Protein AF-R4UMT7-F1 (afdb_monomer_lite)

InterPro domains:
  IPR005203 Hemocyanin, C-terminal [PF03723] (2-200)
  IPR013788 Hemocyanin/hexamerin [PTHR11511] (3-202)
  IPR014756 Immunoglobulin E-set [SSF81296] (2-201)
  IPR037020 Hemocyanin, C-terminal domain superfamily [G3DSA:2.60.40.1520] (1-210)

Foldseek 3Di:
DDDDDDDAADDKDKDKDKDADQAWAKKKKWKWKFFQADPVRHGDFPLVRLVRIDTLAIDIDTDHHGIDIDMGISVLGLQEADDDDDPVRVVVLVVCVVVVNDPDDDLLQRDPDGDHSRPSDPQAEQVWTKMKIKMAMGGFDAPDPCLVPRFSHSNCLGVNGDPPDDGRGPDDNSPPSPDGDDRVPRDDPRMDIDIDIDHHDDPVRVVVPPD

Secondary structure (DSSP, 8-state):
-------------EEEEEEEESS-EEEEEEEEEEESB-TTSPBPPHHHHGGG-EEEEEEEEEEPSEEEEEEEEGGG-TTEEPPPPPHHHHHHHHHHHHTTSS-----TT--S-SEEGGGSS---BTT-EEEEEEEEEEE----STTTTSPPS-TTHHHH-S-TT---S-SSPTTTTSSS---GGG---TTEEEEEEEEB---HHHHHTT--

Radius of gyration: 20.19 Å; chains: 1; bounding box: 54×49×57 Å

Sequence (211 aa):
MHVRMQRLNHKPLTYKIEVSSDKAVDAYVRVFLAPKHNHLGEEMDMNDRRHLFVEMDRFPYHVQVGKTVIERNSHDSSIVAPTPDSYRTFWKKVTDAVEGKTQYYIDRSHNYCGFPKNLLLPKGQKGGMAFTFYVIITPYVKQDEHDFEPYDYKSFSYCGVGHGRKYPDDKPLGFPFDRQIRSKDFNTPNMFFKDVYIFHKKLDEVSTTTH

Structure (mmCIF, N/CA/C/O backbone):
data_AF-R4UMT7-F1
#
_entry.id   AF-R4UMT7-F1
#
loop_
_atom_site.group_PDB
_atom_site.id
_atom_site.type_symbol
_atom_site.label_atom_id
_atom_site.label_alt_id
_atom_site.label_comp_id
_atom_site.label_asym_id
_atom_site.label_entity_id
_atom_site.label_seq_id
_atom_site.pdbx_PDB_ins_code
_atom_site.Cartn_x
_atom_site.Cartn_y
_atom_site.Cartn_z
_atom_site.occupancy
_atom_site.B_iso_or_equiv
_atom_site.auth_seq_id
_atom_site.auth_comp_id
_atom_site.auth_asym_id
_atom_site.auth_atom_id
_atom_site.pdbx_PDB_model_num
ATOM 1 N N . MET A 1 1 ? 13.906 6.263 -32.585 1.00 79.38 1 MET A N 1
ATOM 2 C CA . MET A 1 1 ? 12.830 7.234 -32.283 1.00 79.38 1 MET A CA 1
ATOM 3 C C . MET A 1 1 ? 12.360 7.001 -30.855 1.00 79.38 1 MET A C 1
ATOM 5 O O . MET A 1 1 ? 12.131 5.853 -30.500 1.00 79.38 1 MET A O 1
ATOM 9 N N . HIS A 1 2 ? 12.258 8.046 -30.034 1.00 86.06 2 HIS A N 1
ATOM 10 C CA . HIS A 1 2 ? 11.727 7.963 -28.669 1.00 86.06 2 HIS A CA 1
ATOM 11 C C . HIS A 1 2 ? 10.585 8.968 -28.518 1.00 86.06 2 HIS A C 1
ATOM 13 O O . HIS A 1 2 ? 10.677 10.070 -29.051 1.00 86.06 2 HIS A O 1
ATOM 19 N N . VAL A 1 3 ? 9.533 8.599 -27.786 1.00 91.19 3 VAL A N 1
ATOM 20 C CA . VAL A 1 3 ? 8.410 9.488 -27.454 1.00 91.19 3 VAL A CA 1
ATOM 21 C C . VAL A 1 3 ? 8.464 9.798 -25.963 1.00 91.19 3 VAL A C 1
ATOM 23 O O . VAL A 1 3 ? 8.658 8.900 -25.143 1.00 91.19 3 VAL A O 1
ATOM 26 N N . ARG A 1 4 ? 8.308 11.075 -25.603 1.00 91.25 4 ARG A N 1
ATOM 27 C CA . ARG A 1 4 ? 8.264 11.515 -24.206 1.00 91.25 4 ARG A CA 1
ATOM 28 C C . ARG A 1 4 ? 6.817 11.499 -23.716 1.00 91.25 4 ARG A C 1
ATOM 30 O O . ARG A 1 4 ? 5.964 12.133 -24.323 1.00 91.25 4 ARG A O 1
ATOM 37 N N . MET A 1 5 ? 6.563 10.810 -22.605 1.00 91.50 5 MET A N 1
ATOM 38 C CA . MET A 1 5 ? 5.245 10.733 -21.968 1.00 91.50 5 MET A CA 1
ATOM 39 C C . MET A 1 5 ? 5.331 11.199 -20.518 1.00 91.50 5 MET A C 1
ATOM 41 O O . MET A 1 5 ? 6.255 10.826 -19.794 1.00 91.50 5 MET A O 1
ATOM 45 N N . GLN A 1 6 ? 4.359 12.000 -20.086 1.00 92.00 6 GLN A N 1
ATOM 46 C CA . GLN A 1 6 ? 4.211 12.355 -18.678 1.00 92.00 6 GLN A CA 1
ATOM 47 C C . GLN A 1 6 ? 3.518 11.211 -17.935 1.00 92.00 6 GLN A C 1
ATOM 49 O O . GLN A 1 6 ? 2.520 10.672 -18.408 1.00 92.00 6 GLN A O 1
ATOM 54 N N . ARG A 1 7 ? 4.054 10.830 -16.773 1.00 92.38 7 ARG A N 1
ATOM 55 C CA . ARG A 1 7 ? 3.516 9.750 -15.937 1.00 92.38 7 ARG A CA 1
ATOM 56 C C . ARG A 1 7 ? 3.353 10.252 -14.511 1.00 92.38 7 ARG A C 1
ATOM 58 O O . ARG A 1 7 ? 4.226 10.958 -14.009 1.00 92.38 7 ARG A O 1
ATOM 65 N N . LEU A 1 8 ? 2.252 9.865 -13.868 1.00 95.06 8 LEU A N 1
ATOM 66 C CA . LEU A 1 8 ? 2.080 10.074 -12.432 1.00 95.06 8 LEU A CA 1
ATOM 67 C C . LEU A 1 8 ? 3.190 9.335 -11.678 1.00 95.06 8 LEU A C 1
ATOM 69 O O . LEU A 1 8 ? 3.616 8.263 -12.107 1.00 95.06 8 LEU A O 1
ATOM 73 N N . ASN A 1 9 ? 3.653 9.911 -10.576 1.00 94.50 9 ASN A N 1
ATOM 74 C CA . ASN A 1 9 ? 4.592 9.273 -9.668 1.00 94.50 9 ASN A CA 1
ATOM 75 C C . ASN A 1 9 ? 4.363 9.791 -8.243 1.00 94.50 9 ASN A C 1
ATOM 77 O O . ASN A 1 9 ? 3.668 10.791 -8.049 1.00 94.50 9 ASN A O 1
ATOM 81 N N . HIS A 1 10 ? 4.981 9.146 -7.261 1.00 94.00 10 HIS A N 1
ATOM 82 C CA . HIS A 1 10 ? 4.945 9.566 -5.866 1.00 94.00 10 HIS A CA 1
ATOM 83 C C . HIS A 1 10 ? 6.355 9.583 -5.260 1.00 94.00 10 HIS A C 1
ATOM 85 O O . HIS A 1 10 ? 7.269 8.913 -5.745 1.00 94.00 10 HIS A O 1
ATOM 91 N N . LYS A 1 11 ? 6.542 10.360 -4.185 1.00 93.50 11 LYS A N 1
ATOM 92 C CA . LYS A 1 11 ? 7.770 10.281 -3.379 1.00 93.50 11 LYS A CA 1
ATOM 93 C C . LYS A 1 11 ? 7.828 8.919 -2.672 1.00 93.50 11 LYS A C 1
ATOM 95 O O . LYS A 1 11 ? 6.766 8.418 -2.291 1.00 93.50 11 LYS A O 1
ATOM 100 N N . PRO A 1 12 ? 9.020 8.327 -2.464 1.00 92.12 12 PRO A N 1
ATOM 101 C CA . PRO A 1 12 ? 9.149 7.149 -1.615 1.00 92.12 12 PRO A CA 1
ATOM 102 C C . PRO A 1 12 ? 8.503 7.407 -0.255 1.00 92.12 12 PRO A C 1
ATOM 104 O O . PRO A 1 12 ? 8.660 8.488 0.314 1.00 92.12 12 PRO A O 1
ATOM 107 N N . LEU A 1 13 ? 7.760 6.423 0.237 1.00 93.69 13 LEU A N 1
ATOM 108 C CA . LEU A 1 13 ? 7.132 6.478 1.551 1.00 93.69 13 LEU A CA 1
ATOM 109 C C . LEU A 1 13 ? 7.458 5.213 2.337 1.00 93.69 13 LEU A C 1
ATOM 111 O O . LEU A 1 13 ? 7.592 4.127 1.762 1.00 93.69 13 LEU A O 1
ATOM 115 N N . THR A 1 14 ? 7.527 5.389 3.649 1.00 96.94 14 THR A N 1
ATOM 116 C CA . THR A 1 14 ? 7.659 4.328 4.639 1.00 96.94 14 THR A CA 1
ATOM 117 C C . THR A 1 14 ? 6.582 4.554 5.687 1.00 96.94 14 THR A C 1
ATOM 119 O O . THR A 1 14 ? 6.426 5.677 6.171 1.00 96.94 14 THR A O 1
ATOM 122 N N . TYR A 1 15 ? 5.832 3.513 6.032 1.00 96.19 15 TYR A N 1
ATOM 123 C CA . TYR A 1 15 ? 4.878 3.562 7.138 1.00 96.19 15 TYR A CA 1
ATOM 124 C C . TYR A 1 15 ? 5.385 2.751 8.323 1.00 96.19 15 TYR A C 1
ATOM 126 O O . TYR A 1 15 ? 6.131 1.782 8.171 1.00 96.19 15 TYR A O 1
ATOM 134 N N . LYS A 1 16 ? 4.975 3.200 9.510 1.00 97.88 16 LYS A N 1
ATOM 135 C CA . LYS A 1 16 ? 5.286 2.580 10.793 1.00 97.88 16 LYS A CA 1
ATOM 136 C C . LYS A 1 16 ? 3.987 2.146 11.447 1.00 97.88 16 LYS A C 1
ATOM 138 O O . LYS A 1 16 ? 3.073 2.960 11.583 1.00 97.88 16 LYS A O 1
ATOM 143 N N . ILE A 1 17 ? 3.905 0.873 11.805 1.00 97.81 17 ILE A N 1
ATOM 144 C CA . ILE A 1 17 ? 2.758 0.281 12.490 1.00 97.81 17 ILE A CA 1
ATOM 145 C C . ILE A 1 17 ? 3.234 -0.119 13.879 1.00 97.81 17 ILE A C 1
ATOM 147 O O . ILE A 1 17 ? 4.098 -0.981 14.019 1.00 97.81 17 ILE A O 1
ATOM 151 N N . GLU A 1 18 ? 2.685 0.527 14.900 1.00 97.75 18 GLU A N 1
ATOM 152 C CA . GLU A 1 18 ? 2.928 0.155 16.289 1.00 97.75 18 GLU A CA 1
ATOM 153 C C . GLU A 1 18 ? 1.889 -0.883 16.705 1.00 97.75 18 GLU A C 1
ATOM 155 O O . GLU A 1 18 ? 0.687 -0.623 16.663 1.00 97.75 18 GLU A O 1
ATOM 160 N N . VAL A 1 19 ? 2.350 -2.071 17.088 1.00 97.25 19 VAL A N 1
ATOM 161 C CA . VAL A 1 19 ? 1.500 -3.174 17.540 1.00 97.25 19 VAL A CA 1
ATOM 162 C C . VAL A 1 19 ? 1.955 -3.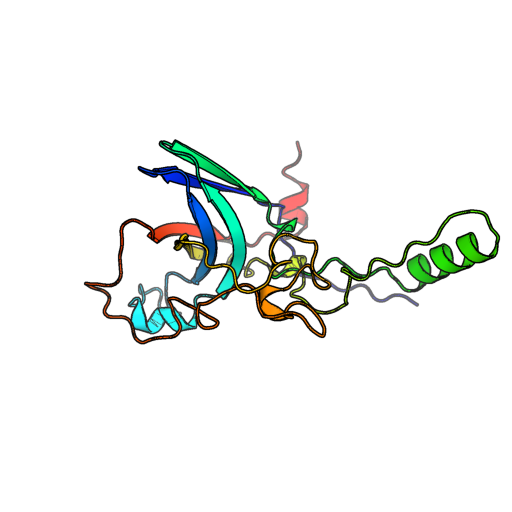633 18.918 1.00 97.25 19 VAL A C 1
ATOM 164 O O . VAL A 1 19 ? 3.147 -3.661 19.215 1.00 97.25 19 VAL A O 1
ATOM 167 N N . SER A 1 20 ? 0.998 -3.971 19.777 1.00 97.38 20 SER A N 1
ATOM 168 C CA . SER A 1 20 ? 1.261 -4.612 21.065 1.00 97.38 20 SER A CA 1
ATOM 169 C C . SER A 1 20 ? 0.651 -6.007 21.064 1.00 97.38 20 SER A C 1
ATOM 171 O O . SER A 1 20 ? -0.489 -6.163 20.629 1.00 97.38 20 SER A O 1
ATOM 173 N N . SER A 1 21 ? 1.399 -7.006 21.528 1.00 97.12 21 SER A N 1
ATOM 174 C CA . SER A 1 21 ? 0.931 -8.392 21.606 1.00 97.12 21 SER A CA 1
ATOM 175 C C . SER A 1 21 ? 1.291 -9.030 22.943 1.00 97.12 21 SER A C 1
ATOM 177 O O . SER A 1 21 ? 2.409 -8.877 23.427 1.00 97.12 21 SER A O 1
ATOM 179 N N . ASP A 1 22 ? 0.374 -9.814 23.506 1.00 97.00 22 ASP A N 1
ATOM 180 C CA . ASP A 1 22 ? 0.612 -10.576 24.741 1.00 97.00 22 ASP A CA 1
ATOM 181 C C . ASP A 1 22 ? 1.432 -11.856 24.497 1.00 97.00 22 ASP A C 1
ATOM 183 O O . ASP A 1 22 ? 1.874 -12.517 25.435 1.00 97.00 22 ASP A O 1
ATOM 187 N N . LYS A 1 23 ? 1.640 -12.226 23.228 1.00 95.69 23 LYS A N 1
ATOM 188 C CA . LYS A 1 23 ? 2.392 -13.416 22.814 1.00 95.69 23 LYS A CA 1
ATOM 189 C C . LYS A 1 23 ? 3.230 -13.153 21.566 1.00 95.69 23 LYS A C 1
ATOM 191 O O . LYS A 1 23 ? 2.832 -12.363 20.709 1.00 95.69 23 LYS A O 1
ATOM 196 N N . ALA A 1 24 ? 4.348 -13.863 21.439 1.00 96.81 24 ALA A N 1
ATOM 197 C CA . ALA A 1 24 ? 5.078 -13.918 20.181 1.00 96.81 24 ALA A CA 1
ATOM 198 C C . ALA A 1 24 ? 4.246 -14.718 19.171 1.00 96.81 24 ALA A C 1
ATOM 200 O O . ALA A 1 24 ? 3.771 -15.813 19.487 1.00 96.81 24 ALA A O 1
ATOM 201 N N . VAL A 1 25 ? 3.997 -14.151 17.993 1.00 95.75 25 VAL A N 1
ATOM 202 C CA . VAL A 1 25 ? 3.098 -14.749 17.004 1.00 95.75 25 VAL A CA 1
ATOM 203 C C . VAL A 1 25 ? 3.453 -14.300 15.594 1.00 95.75 25 VAL A C 1
ATOM 205 O O . VAL A 1 25 ? 3.700 -13.120 15.346 1.00 95.75 25 VAL A O 1
ATOM 208 N N . ASP A 1 26 ? 3.425 -15.243 14.656 1.00 94.88 26 ASP A N 1
ATOM 209 C CA . ASP A 1 26 ? 3.453 -14.913 13.238 1.00 94.88 26 ASP A CA 1
ATOM 210 C C . ASP A 1 26 ? 2.113 -14.306 12.838 1.00 94.88 26 ASP A C 1
ATOM 212 O O . ASP A 1 26 ? 1.036 -14.860 13.086 1.00 94.88 26 ASP A O 1
ATOM 216 N N . ALA A 1 27 ? 2.178 -13.136 12.223 1.00 95.44 27 ALA A N 1
ATOM 217 C CA . ALA A 1 27 ? 1.023 -12.361 11.838 1.00 95.44 27 ALA A CA 1
ATOM 218 C C . ALA A 1 27 ? 1.061 -12.024 10.352 1.00 95.44 27 ALA A C 1
ATOM 220 O O . ALA A 1 27 ? 2.102 -12.034 9.702 1.00 95.44 27 ALA A O 1
ATOM 221 N N . TYR A 1 28 ? -0.108 -11.701 9.823 1.00 96.00 28 TYR A N 1
ATOM 222 C CA . TYR A 1 28 ? -0.296 -11.238 8.467 1.00 96.00 28 TYR A CA 1
ATOM 223 C C . TYR A 1 28 ? -0.815 -9.806 8.512 1.00 96.00 28 TYR A C 1
ATOM 225 O O . TYR A 1 28 ? -1.916 -9.549 9.010 1.00 96.00 28 TYR A O 1
ATOM 233 N N . VAL A 1 29 ? -0.011 -8.875 8.006 1.00 97.19 29 VAL A N 1
ATOM 234 C CA . VAL A 1 29 ? -0.335 -7.450 7.947 1.00 97.19 29 VAL A CA 1
ATOM 235 C C . VAL A 1 29 ? -0.971 -7.158 6.594 1.00 97.19 29 VAL A C 1
ATOM 237 O O . VAL A 1 29 ? -0.399 -7.507 5.562 1.00 97.19 29 VAL A O 1
ATOM 240 N N . ARG A 1 30 ? -2.144 -6.520 6.586 1.00 97.94 30 ARG A N 1
ATOM 241 C CA . ARG A 1 30 ? -2.820 -6.052 5.366 1.00 97.94 30 ARG A CA 1
ATOM 242 C C . ARG A 1 30 ? -3.055 -4.557 5.459 1.00 97.94 30 ARG A C 1
ATOM 244 O O . ARG A 1 30 ? -3.541 -4.070 6.481 1.00 97.94 30 ARG A O 1
ATOM 251 N N . VAL A 1 31 ? -2.700 -3.848 4.396 1.00 98.19 31 VAL A N 1
ATOM 252 C CA . VAL A 1 31 ? -2.725 -2.389 4.326 1.00 98.19 31 VAL A CA 1
ATOM 253 C C . VAL A 1 31 ? -3.601 -1.968 3.159 1.00 98.19 31 VAL A C 1
ATOM 255 O O . VAL A 1 31 ? -3.377 -2.388 2.025 1.00 98.19 31 VAL A O 1
ATOM 258 N N . PHE A 1 32 ? -4.572 -1.104 3.430 1.00 98.25 32 PHE A N 1
ATOM 259 C CA . PHE A 1 32 ? -5.508 -0.593 2.438 1.00 98.25 32 PHE A CA 1
ATOM 260 C C . PHE A 1 32 ? -5.603 0.929 2.486 1.00 98.25 32 PHE A C 1
ATOM 262 O O . PHE A 1 32 ? -5.255 1.572 3.481 1.00 98.25 32 PHE A O 1
ATOM 269 N N . LEU A 1 33 ? -6.124 1.503 1.408 1.00 97.81 33 LEU A N 1
ATOM 270 C CA . LEU A 1 33 ? -6.385 2.930 1.285 1.00 97.81 33 LEU A CA 1
ATOM 271 C C . LEU A 1 33 ? -7.737 3.157 0.604 1.00 97.81 33 LEU A C 1
ATOM 273 O O . LEU A 1 33 ? -8.017 2.540 -0.418 1.00 97.81 33 LEU A O 1
ATOM 277 N N . ALA A 1 34 ? -8.554 4.066 1.133 1.00 97.31 34 ALA A N 1
ATOM 278 C CA . ALA A 1 34 ? -9.806 4.496 0.500 1.00 97.31 34 ALA A CA 1
ATOM 279 C C . ALA A 1 34 ? -9.980 6.016 0.598 1.00 97.31 34 ALA A C 1
ATOM 281 O O . ALA A 1 34 ? -9.509 6.612 1.567 1.00 97.31 34 ALA A O 1
ATOM 282 N N . PRO A 1 35 ? -10.648 6.678 -0.363 1.00 96.69 35 PRO A N 1
ATOM 283 C CA . PRO A 1 35 ? -11.030 8.082 -0.219 1.00 96.69 35 PRO A CA 1
ATOM 284 C C . PRO A 1 35 ? -11.985 8.245 0.966 1.00 96.69 35 PRO A C 1
ATOM 286 O O . PRO A 1 35 ? -12.924 7.467 1.102 1.00 96.69 35 PRO A O 1
ATOM 289 N N . LYS A 1 36 ? -11.775 9.256 1.816 1.00 95.12 36 LYS A N 1
ATOM 290 C CA . LYS A 1 36 ? -12.615 9.450 3.011 1.00 95.12 36 LYS A CA 1
ATOM 291 C C . LYS A 1 36 ? -14.035 9.912 2.661 1.00 95.12 36 LYS A C 1
ATOM 293 O O . LYS A 1 36 ? -14.999 9.414 3.243 1.00 95.12 36 LYS A O 1
ATOM 298 N N . HIS A 1 37 ? -14.135 10.836 1.707 1.00 95.38 37 HIS A N 1
ATOM 299 C CA . HIS A 1 37 ? -15.373 11.517 1.330 1.00 95.38 37 HIS A CA 1
ATOM 300 C C . HIS A 1 37 ? -15.839 11.130 -0.079 1.00 95.38 37 HIS A C 1
ATOM 302 O O . HIS A 1 37 ? -15.020 10.776 -0.934 1.00 95.38 37 HIS A O 1
ATOM 308 N N . ASN A 1 38 ? -17.147 11.217 -0.323 1.00 92.81 38 ASN A N 1
ATOM 309 C CA . ASN A 1 38 ? -17.739 11.069 -1.652 1.00 92.81 38 ASN A CA 1
ATOM 310 C C . ASN A 1 38 ? -17.507 12.330 -2.520 1.00 92.81 38 ASN A C 1
ATOM 312 O O . ASN A 1 38 ? -16.832 13.280 -2.121 1.00 92.81 38 ASN A O 1
ATOM 316 N N . HIS A 1 39 ? -18.075 12.353 -3.729 1.00 89.38 39 HIS A N 1
ATOM 317 C CA . HIS A 1 39 ? -17.940 13.483 -4.659 1.00 89.38 39 HIS A CA 1
ATOM 318 C C . HIS A 1 39 ? -18.669 14.764 -4.209 1.00 89.38 39 HIS A C 1
ATOM 320 O O . HIS A 1 39 ? -18.372 15.833 -4.736 1.00 89.38 39 HIS A O 1
ATOM 326 N N . LEU A 1 40 ? -19.591 14.664 -3.245 1.00 93.19 40 LEU A N 1
ATOM 327 C CA . LEU A 1 40 ? -20.291 15.789 -2.615 1.00 93.19 40 LEU A CA 1
ATOM 328 C C . LEU A 1 40 ? -19.557 16.310 -1.366 1.00 93.19 40 LEU A C 1
ATOM 330 O O . LEU A 1 40 ? -19.958 17.322 -0.801 1.00 93.19 40 LEU A O 1
ATOM 334 N N . GLY A 1 41 ? -18.467 15.654 -0.950 1.00 91.62 41 GLY A N 1
ATOM 335 C CA . GLY A 1 41 ? -17.692 16.020 0.238 1.00 91.62 41 GLY A CA 1
ATOM 336 C C . GLY A 1 41 ? -18.203 15.405 1.543 1.00 91.62 41 GLY A C 1
ATOM 337 O O . GLY A 1 41 ? -17.711 15.760 2.610 1.00 91.62 41 GLY A O 1
ATOM 338 N N . GLU A 1 42 ? -19.147 14.470 1.480 1.00 93.88 42 GLU A N 1
ATOM 339 C CA . GLU A 1 42 ? -19.733 13.819 2.653 1.00 93.88 42 GLU A CA 1
ATOM 340 C C . GLU A 1 42 ? -18.923 12.581 3.049 1.00 93.88 42 GLU A C 1
ATOM 342 O O . GLU A 1 42 ? -18.393 11.866 2.191 1.00 93.88 42 GLU A O 1
ATOM 347 N N . GLU A 1 43 ? -18.828 12.304 4.350 1.00 91.94 43 GLU A N 1
ATOM 348 C CA . GLU A 1 43 ? -18.200 11.077 4.837 1.00 91.94 43 GLU A CA 1
ATOM 349 C C . GLU A 1 43 ? -19.089 9.864 4.531 1.00 91.94 43 GLU A C 1
ATOM 351 O O . GLU A 1 43 ? -20.282 9.857 4.826 1.00 91.94 43 GLU A O 1
ATOM 356 N N . MET A 1 44 ? -18.497 8.843 3.909 1.00 91.44 44 MET A N 1
ATOM 357 C CA . MET A 1 44 ? -19.211 7.629 3.512 1.00 91.44 44 MET A CA 1
ATOM 358 C C . MET A 1 44 ? -19.273 6.625 4.662 1.00 91.44 44 MET A C 1
ATOM 360 O O . MET A 1 44 ? -18.281 6.436 5.372 1.00 91.44 44 MET A O 1
ATOM 364 N N . ASP A 1 45 ? -20.400 5.920 4.782 1.00 92.06 45 ASP A N 1
ATOM 365 C CA . ASP A 1 45 ? -20.502 4.760 5.667 1.00 92.06 45 ASP A CA 1
ATOM 366 C C . ASP A 1 45 ? -19.483 3.674 5.273 1.00 92.06 45 ASP A C 1
ATOM 368 O O . ASP A 1 45 ? -19.118 3.512 4.103 1.00 92.06 45 ASP A O 1
ATOM 372 N N . MET A 1 46 ? -19.011 2.907 6.260 1.00 93.00 46 MET A N 1
ATOM 373 C CA . MET A 1 46 ? -17.994 1.876 6.045 1.00 93.00 46 MET A CA 1
ATOM 374 C C . MET A 1 46 ? -18.439 0.786 5.071 1.00 93.00 46 MET A C 1
ATOM 376 O O . MET A 1 46 ? -17.606 0.286 4.313 1.00 93.00 46 MET A O 1
ATOM 380 N N . ASN A 1 47 ? -19.722 0.422 5.060 1.00 94.88 47 ASN A N 1
ATOM 381 C CA . ASN A 1 47 ? -20.235 -0.577 4.135 1.00 94.88 47 ASN A CA 1
ATOM 382 C C . ASN A 1 47 ? -20.223 -0.087 2.686 1.00 94.88 47 ASN A C 1
ATOM 384 O O . ASN A 1 47 ? -19.893 -0.857 1.789 1.00 94.88 47 ASN A O 1
ATOM 388 N N . ASP A 1 48 ? -20.529 1.186 2.455 1.00 92.88 48 ASP A N 1
ATOM 389 C CA . ASP A 1 48 ? -20.496 1.769 1.112 1.00 92.88 48 ASP A CA 1
AT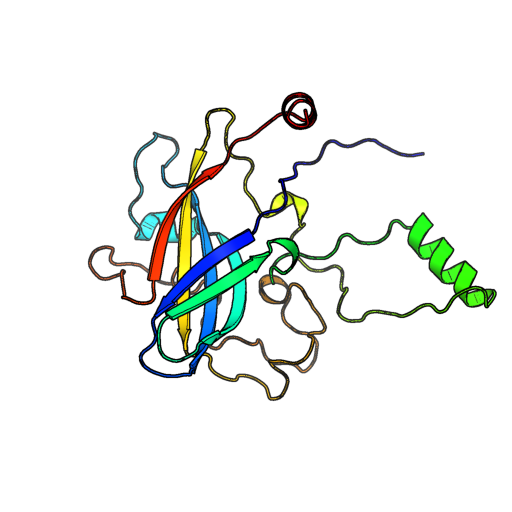OM 390 C C . ASP A 1 48 ? -19.048 1.935 0.641 1.00 92.88 48 ASP A C 1
ATOM 392 O O . ASP A 1 48 ? -18.682 1.599 -0.489 1.00 92.88 48 ASP A O 1
ATOM 396 N N . ARG A 1 49 ? -18.182 2.377 1.558 1.00 93.25 49 ARG A N 1
ATOM 397 C CA . ARG A 1 49 ? -16.763 2.617 1.297 1.00 93.25 49 ARG A CA 1
ATOM 398 C C . ARG A 1 49 ? -15.947 1.334 1.139 1.00 93.25 49 ARG A C 1
ATOM 400 O O . ARG A 1 49 ? -14.848 1.403 0.594 1.00 93.25 49 ARG A O 1
ATOM 407 N N . ARG A 1 50 ? -16.464 0.164 1.544 1.00 94.88 50 ARG A N 1
ATOM 408 C CA . ARG A 1 50 ? -15.766 -1.137 1.450 1.00 94.88 50 ARG A CA 1
ATOM 409 C C . ARG A 1 50 ? -15.251 -1.434 0.038 1.00 94.88 50 ARG A C 1
ATOM 411 O O . ARG A 1 50 ? -14.162 -1.964 -0.122 1.00 94.88 50 ARG A O 1
ATOM 418 N N . HIS A 1 51 ? -16.001 -1.021 -0.984 1.00 94.50 51 HIS A N 1
ATOM 419 C CA . HIS A 1 51 ? -15.650 -1.214 -2.394 1.00 94.50 51 HIS A CA 1
ATOM 420 C C . HIS A 1 51 ? -14.574 -0.248 -2.906 1.00 94.50 51 HIS A C 1
ATOM 422 O O . HIS A 1 51 ? -14.051 -0.436 -4.001 1.00 94.50 51 HIS A O 1
ATOM 428 N N . LEU A 1 52 ? -14.259 0.794 -2.136 1.00 96.25 52 LEU A N 1
ATOM 429 C CA . LEU A 1 52 ? -13.276 1.818 -2.481 1.00 96.25 52 LEU A CA 1
ATOM 430 C C . LEU A 1 52 ? -11.925 1.592 -1.793 1.00 96.25 52 LEU A C 1
ATOM 432 O O . LEU A 1 52 ? -10.968 2.301 -2.103 1.00 96.25 52 LEU A O 1
ATOM 436 N N . PHE A 1 53 ? -11.839 0.630 -0.867 1.00 97.00 53 PHE A N 1
ATOM 437 C CA . PHE A 1 53 ? -10.572 0.221 -0.272 1.00 97.00 53 PHE A CA 1
ATOM 438 C C . PHE A 1 53 ? -9.758 -0.579 -1.282 1.00 97.00 53 PHE A C 1
ATOM 440 O O . PHE A 1 53 ? -10.113 -1.694 -1.655 1.00 97.00 53 PHE A O 1
ATOM 447 N N . VAL A 1 54 ? -8.636 0.000 -1.699 1.00 95.81 54 VAL A N 1
ATOM 448 C CA . VAL A 1 54 ? -7.640 -0.667 -2.536 1.00 95.81 54 VAL A CA 1
ATOM 449 C C . VAL A 1 54 ? -6.508 -1.192 -1.664 1.00 95.81 54 VAL A C 1
ATOM 451 O O . VAL A 1 54 ? -6.062 -0.511 -0.737 1.00 95.81 54 VAL A O 1
ATOM 454 N N . GLU A 1 55 ? -6.054 -2.411 -1.942 1.00 96.94 55 GLU A N 1
ATOM 455 C CA . GLU A 1 55 ? -4.905 -3.008 -1.261 1.00 96.94 55 GLU A CA 1
ATOM 456 C C . GLU A 1 55 ? -3.631 -2.257 -1.671 1.00 96.94 55 GLU A C 1
ATOM 458 O O . GLU A 1 55 ? -3.381 -2.032 -2.857 1.00 96.94 55 GLU A O 1
ATOM 463 N N . MET A 1 56 ? -2.835 -1.840 -0.686 1.00 96.12 56 MET A N 1
ATOM 464 C CA . MET A 1 56 ? -1.538 -1.194 -0.907 1.00 96.12 56 MET A CA 1
ATOM 465 C C . MET A 1 56 ? -0.361 -2.108 -0.593 1.00 96.12 56 MET A C 1
ATOM 467 O O . MET A 1 56 ? 0.718 -1.927 -1.157 1.00 96.12 56 MET A O 1
ATOM 471 N N . ASP A 1 57 ? -0.527 -3.029 0.351 1.00 96.25 57 ASP A N 1
ATOM 472 C CA . ASP A 1 57 ? 0.484 -4.016 0.705 1.00 96.25 57 ASP A CA 1
ATOM 473 C C . ASP A 1 57 ? -0.139 -5.126 1.549 1.00 96.25 57 ASP A C 1
ATOM 475 O O . ASP A 1 57 ? -1.124 -4.925 2.267 1.00 96.25 57 ASP A O 1
ATOM 479 N N . ARG A 1 58 ? 0.506 -6.283 1.511 1.00 94.50 58 ARG A N 1
ATOM 480 C CA . ARG A 1 58 ? 0.197 -7.433 2.342 1.00 94.50 58 ARG A CA 1
ATOM 481 C C . ARG A 1 58 ? 1.456 -8.267 2.540 1.00 94.50 58 ARG A C 1
ATOM 483 O O . ARG A 1 58 ? 2.106 -8.634 1.565 1.00 94.50 58 ARG A O 1
ATOM 490 N N . PHE A 1 59 ? 1.812 -8.560 3.786 1.00 93.44 59 PHE A N 1
ATOM 491 C CA . PHE A 1 59 ? 3.042 -9.291 4.100 1.00 93.44 59 PHE A CA 1
ATOM 492 C C . PHE A 1 59 ? 2.961 -10.016 5.452 1.00 93.44 59 PHE A C 1
ATOM 494 O O . PHE A 1 59 ? 2.278 -9.536 6.366 1.00 93.44 59 PHE A O 1
ATOM 501 N N . PRO A 1 60 ? 3.657 -11.157 5.603 1.00 93.19 60 PRO A N 1
ATOM 502 C CA . PRO A 1 60 ? 3.821 -11.800 6.896 1.00 93.19 60 PRO A CA 1
ATOM 503 C C . PRO A 1 60 ? 4.844 -11.043 7.756 1.00 93.19 60 PRO A C 1
ATOM 505 O O . PRO A 1 60 ? 5.783 -10.432 7.244 1.00 93.19 60 PRO A O 1
ATOM 508 N N . TYR A 1 61 ? 4.672 -11.086 9.074 1.00 93.75 61 TYR A N 1
ATOM 509 C CA . TYR A 1 61 ? 5.581 -10.469 10.034 1.00 93.75 61 TYR A CA 1
ATOM 510 C C . TYR A 1 61 ? 5.557 -11.220 11.367 1.00 93.75 61 TYR A C 1
ATOM 512 O O . TYR A 1 61 ? 4.485 -11.541 11.877 1.00 93.75 61 TYR A O 1
ATOM 520 N N . HIS A 1 62 ? 6.727 -11.451 11.961 1.00 95.00 62 HIS A N 1
ATOM 521 C CA . HIS A 1 62 ? 6.833 -12.058 13.286 1.00 95.00 62 HIS A CA 1
ATOM 522 C C . HIS A 1 62 ? 6.728 -10.984 14.379 1.00 95.00 62 HIS A C 1
ATOM 524 O O . HIS A 1 62 ? 7.631 -10.161 14.549 1.00 95.00 62 HIS A O 1
ATOM 530 N N . VAL A 1 63 ? 5.611 -10.962 15.108 1.00 96.31 63 VAL A N 1
ATOM 531 C CA . VAL A 1 63 ? 5.349 -9.990 16.179 1.00 96.31 63 VAL A CA 1
ATOM 532 C C . VAL A 1 63 ? 5.868 -10.542 17.503 1.00 96.31 63 VAL A C 1
ATOM 534 O O . VAL A 1 63 ? 5.540 -11.666 17.874 1.00 96.31 63 VAL A O 1
ATOM 537 N N . GLN A 1 64 ? 6.654 -9.744 18.227 1.00 96.12 64 GLN A N 1
ATOM 538 C CA . GLN A 1 64 ? 7.201 -10.112 19.536 1.00 96.12 64 GLN A CA 1
ATOM 539 C C . GLN A 1 64 ? 6.206 -9.824 20.668 1.00 96.12 64 GLN A C 1
ATOM 541 O O . GLN A 1 64 ? 5.284 -9.021 20.511 1.00 96.12 64 GLN A O 1
ATOM 546 N N . VAL A 1 65 ? 6.421 -10.449 21.831 1.00 97.56 65 VAL A N 1
ATOM 547 C CA . VAL A 1 65 ? 5.708 -10.083 23.068 1.00 97.56 65 VAL A CA 1
ATOM 548 C C . VAL A 1 65 ? 6.001 -8.619 23.414 1.00 97.56 65 VAL A C 1
ATOM 550 O O . VAL A 1 65 ? 7.146 -8.173 23.358 1.00 97.56 65 VAL A O 1
ATOM 553 N N . GLY A 1 66 ? 4.974 -7.874 23.814 1.00 97.31 66 GLY A N 1
ATOM 554 C CA . GLY A 1 66 ? 5.060 -6.452 24.117 1.00 97.31 66 GLY A CA 1
ATOM 555 C C . GLY A 1 66 ? 4.911 -5.581 22.871 1.00 97.31 66 GLY A C 1
ATOM 556 O O . GLY A 1 66 ? 4.165 -5.911 21.950 1.00 97.31 66 GLY A O 1
ATOM 557 N N . LYS A 1 67 ? 5.579 -4.424 22.871 1.00 97.38 67 LYS A N 1
ATOM 558 C CA . LYS A 1 67 ? 5.484 -3.430 21.794 1.00 97.38 67 LYS A CA 1
ATOM 559 C C . LYS A 1 67 ? 6.457 -3.756 20.664 1.00 97.38 67 LYS A C 1
ATOM 561 O O . LYS A 1 67 ? 7.657 -3.859 20.891 1.00 97.38 67 LYS A O 1
ATOM 566 N N . THR A 1 68 ? 5.943 -3.828 19.443 1.00 97.19 68 THR A N 1
ATOM 567 C CA . THR A 1 68 ? 6.715 -3.978 18.206 1.00 97.19 68 THR A CA 1
ATOM 568 C C . THR A 1 68 ? 6.397 -2.816 17.267 1.00 97.19 68 THR A C 1
ATOM 570 O O . THR A 1 68 ? 5.232 -2.469 17.076 1.00 97.19 68 THR A O 1
ATOM 573 N N . VAL A 1 69 ? 7.425 -2.222 16.658 1.00 97.75 69 VAL A N 1
ATOM 574 C CA . VAL A 1 69 ? 7.265 -1.211 15.602 1.00 97.75 69 VAL A CA 1
ATOM 575 C C . VAL A 1 69 ? 7.640 -1.847 14.272 1.00 97.75 69 VAL A C 1
ATOM 577 O O . VAL A 1 69 ? 8.801 -2.172 14.040 1.00 97.75 69 VAL A O 1
ATOM 580 N N . ILE A 1 70 ? 6.650 -2.036 13.405 1.00 97.44 70 ILE A N 1
ATOM 581 C CA . ILE A 1 70 ? 6.832 -2.580 12.060 1.00 97.44 70 ILE A CA 1
ATOM 582 C C . ILE A 1 70 ? 7.101 -1.411 11.119 1.00 97.44 70 ILE A C 1
ATOM 584 O O . ILE A 1 70 ? 6.234 -0.557 10.936 1.00 97.44 70 ILE A O 1
ATOM 588 N N . GLU A 1 71 ? 8.284 -1.372 10.512 1.00 97.62 71 GLU A N 1
ATOM 589 C CA . GLU A 1 71 ? 8.654 -0.375 9.507 1.00 97.62 71 GLU A CA 1
ATOM 590 C C . GLU A 1 71 ? 8.637 -1.004 8.110 1.00 97.62 71 GLU A C 1
ATOM 592 O O . GLU A 1 71 ? 9.245 -2.050 7.885 1.00 97.62 71 GLU A O 1
ATOM 597 N N . ARG A 1 72 ? 7.920 -0.384 7.165 1.00 96.00 72 ARG A N 1
ATOM 598 C CA . ARG A 1 72 ? 7.699 -0.963 5.835 1.00 96.00 72 ARG A CA 1
ATOM 599 C C . ARG A 1 72 ? 7.784 0.086 4.734 1.00 96.00 72 ARG A C 1
ATOM 601 O O . ARG A 1 72 ? 7.059 1.084 4.751 1.00 96.00 72 ARG A O 1
ATOM 608 N N . ASN A 1 73 ? 8.678 -0.145 3.771 1.00 95.06 73 ASN A N 1
ATOM 609 C CA . ASN A 1 73 ? 8.875 0.727 2.619 1.00 95.06 73 ASN A CA 1
ATOM 610 C C . ASN A 1 73 ? 7.894 0.377 1.490 1.00 95.06 73 ASN A C 1
ATOM 612 O O . ASN A 1 73 ? 7.708 -0.786 1.142 1.00 95.06 73 ASN A O 1
ATOM 616 N N . SER A 1 74 ? 7.326 1.396 0.847 1.00 92.12 74 SER A N 1
ATOM 617 C CA . SER A 1 74 ? 6.448 1.238 -0.324 1.00 92.12 74 SER A CA 1
ATOM 618 C C . SER A 1 74 ? 7.036 0.440 -1.495 1.00 92.12 74 SER A C 1
ATOM 620 O O . SER A 1 74 ? 6.287 -0.107 -2.297 1.00 92.12 74 SER A O 1
ATOM 622 N N . HIS A 1 75 ? 8.361 0.373 -1.642 1.00 89.19 75 HIS A N 1
ATOM 623 C CA . HIS A 1 75 ? 9.029 -0.398 -2.698 1.00 89.19 75 HIS A CA 1
ATOM 624 C C . HIS A 1 75 ? 9.051 -1.905 -2.447 1.00 89.19 75 HIS A C 1
ATOM 626 O O . HIS A 1 75 ? 9.290 -2.673 -3.387 1.00 89.19 75 HIS A O 1
ATOM 632 N N . ASP A 1 76 ? 8.787 -2.315 -1.211 1.00 90.25 76 ASP A N 1
ATOM 633 C CA . ASP A 1 76 ? 8.716 -3.720 -0.828 1.00 90.25 76 ASP A CA 1
ATOM 634 C C . ASP A 1 76 ? 7.297 -4.269 -0.920 1.00 90.25 76 ASP A C 1
ATOM 636 O O . ASP A 1 76 ? 7.106 -5.462 -0.695 1.00 90.25 76 ASP A O 1
ATOM 640 N N . SER A 1 77 ? 6.330 -3.416 -1.275 1.00 92.69 77 SER A N 1
ATOM 641 C CA . SER A 1 77 ? 4.926 -3.786 -1.381 1.00 92.69 77 SER A CA 1
ATOM 642 C C . SER A 1 77 ? 4.720 -5.025 -2.254 1.00 92.69 77 SER A C 1
ATOM 644 O O . SER A 1 77 ? 5.263 -5.131 -3.356 1.00 92.69 77 SER A O 1
ATOM 646 N N . SER A 1 78 ? 3.887 -5.942 -1.769 1.00 92.06 78 SER A N 1
ATOM 647 C CA . SER A 1 78 ? 3.528 -7.182 -2.456 1.00 92.06 78 SER A CA 1
ATOM 648 C C . SER A 1 78 ? 2.531 -7.003 -3.597 1.00 92.06 78 SER A C 1
ATOM 650 O O . SER A 1 78 ? 2.119 -7.992 -4.200 1.00 92.06 78 SER A O 1
ATOM 652 N N . ILE A 1 79 ? 2.122 -5.771 -3.917 1.00 92.19 79 ILE A N 1
ATOM 653 C CA . ILE A 1 79 ? 1.308 -5.493 -5.109 1.00 92.19 79 ILE A CA 1
ATOM 654 C C . ILE A 1 79 ? 2.130 -4.900 -6.253 1.00 92.19 79 ILE A C 1
ATOM 656 O O . ILE A 1 79 ? 1.703 -4.986 -7.406 1.00 92.19 79 ILE A O 1
ATOM 660 N N . VAL A 1 80 ? 3.291 -4.289 -5.976 1.00 89.75 80 VAL A N 1
ATOM 661 C CA . VAL A 1 80 ? 4.043 -3.550 -6.998 1.00 89.75 80 VAL A CA 1
ATOM 662 C C . VAL A 1 80 ? 5.040 -4.440 -7.728 1.00 89.75 80 VAL A C 1
ATOM 664 O O . VAL A 1 80 ? 5.821 -5.172 -7.123 1.00 89.75 80 VAL A O 1
ATOM 667 N N . ALA A 1 81 ? 5.048 -4.335 -9.054 1.00 85.31 81 ALA A N 1
ATOM 668 C CA . ALA A 1 81 ? 6.084 -4.939 -9.880 1.00 85.31 81 ALA A CA 1
ATOM 669 C C . ALA A 1 81 ? 7.332 -4.038 -9.949 1.00 85.31 81 ALA A C 1
ATOM 671 O O . ALA A 1 81 ? 7.219 -2.802 -9.895 1.00 85.31 81 ALA A O 1
ATOM 672 N N . PRO A 1 82 ? 8.531 -4.625 -10.123 1.00 78.19 82 PRO A N 1
ATOM 673 C CA . PRO A 1 82 ? 9.711 -3.870 -10.543 1.00 78.19 82 PRO A CA 1
ATOM 674 C C . PRO A 1 82 ? 9.460 -3.157 -11.882 1.00 78.19 82 PRO A C 1
ATOM 676 O O . PRO A 1 82 ? 8.657 -3.587 -12.712 1.00 78.19 82 PRO A O 1
ATOM 679 N N . THR A 1 83 ? 10.203 -2.083 -12.141 1.00 81.38 83 THR A N 1
ATOM 680 C CA . THR A 1 83 ? 10.230 -1.503 -13.488 1.00 81.38 83 THR A CA 1
ATOM 681 C C . THR A 1 83 ? 11.006 -2.443 -14.413 1.00 81.38 83 THR A C 1
ATOM 683 O O . THR A 1 83 ? 12.160 -2.741 -14.103 1.00 81.38 83 THR A O 1
ATOM 686 N N . PRO A 1 84 ? 10.433 -2.881 -15.548 1.00 82.38 84 PRO A N 1
ATOM 687 C CA . PRO A 1 84 ? 11.155 -3.725 -16.486 1.00 82.38 84 PRO A CA 1
ATOM 688 C C . PRO A 1 84 ? 12.300 -2.955 -17.147 1.00 82.38 84 PRO A C 1
ATOM 690 O O . PRO A 1 84 ? 12.209 -1.744 -17.382 1.00 82.38 84 PRO A O 1
ATOM 693 N N . ASP A 1 85 ? 13.368 -3.674 -17.490 1.00 86.62 85 ASP A N 1
ATOM 694 C CA . ASP A 1 85 ? 14.449 -3.120 -18.296 1.00 86.62 85 ASP A CA 1
ATOM 695 C C . ASP A 1 85 ? 13.916 -2.618 -19.643 1.00 86.62 85 ASP A C 1
ATOM 697 O O . ASP A 1 85 ? 13.061 -3.235 -20.283 1.00 86.62 85 ASP A O 1
ATOM 701 N N . SER A 1 86 ? 14.477 -1.506 -20.124 1.00 89.25 86 SER A N 1
ATOM 702 C CA . SER A 1 86 ? 14.277 -1.125 -21.521 1.00 89.25 86 SER A CA 1
ATOM 703 C C . SER A 1 86 ? 14.890 -2.185 -22.439 1.00 89.25 86 SER A C 1
ATOM 705 O O . SER A 1 86 ? 15.916 -2.773 -22.093 1.00 89.25 86 SER A O 1
ATOM 707 N N . TYR A 1 87 ? 14.341 -2.362 -23.645 1.00 90.88 87 TYR A N 1
ATOM 708 C CA . TYR A 1 87 ? 14.911 -3.282 -24.638 1.00 90.88 87 TYR A CA 1
ATOM 709 C C . TYR A 1 87 ? 16.414 -3.056 -24.852 1.00 90.88 87 TYR A C 1
ATOM 711 O O . TYR A 1 87 ? 17.187 -4.003 -24.897 1.00 90.88 87 TYR A O 1
ATOM 719 N N . ARG A 1 88 ? 16.854 -1.792 -24.912 1.00 93.19 88 ARG A N 1
ATOM 720 C CA . ARG A 1 88 ? 18.273 -1.444 -25.077 1.00 93.19 88 ARG A CA 1
ATOM 721 C C . ARG A 1 88 ? 19.125 -1.924 -23.900 1.00 93.19 88 ARG A C 1
ATOM 723 O O . ARG A 1 88 ? 20.218 -2.439 -24.115 1.00 93.19 88 ARG A O 1
ATOM 730 N N . THR A 1 89 ? 18.638 -1.738 -22.673 1.00 92.44 89 THR A N 1
ATOM 731 C CA . THR A 1 89 ? 19.316 -2.199 -21.453 1.00 92.44 89 THR A CA 1
ATOM 732 C C . THR A 1 89 ? 19.388 -3.720 -21.426 1.00 92.44 89 THR A C 1
ATOM 734 O O . THR A 1 89 ? 20.462 -4.273 -21.211 1.00 92.44 89 THR A O 1
ATOM 737 N N . PHE A 1 90 ? 18.263 -4.384 -21.693 1.00 91.62 90 PHE A N 1
ATOM 738 C CA . PHE A 1 90 ? 18.171 -5.838 -21.760 1.00 91.62 90 PHE A CA 1
ATOM 739 C C . PHE A 1 90 ? 19.122 -6.414 -22.819 1.00 91.62 90 PHE A C 1
ATOM 741 O O . PHE A 1 90 ? 19.959 -7.253 -22.502 1.00 91.62 90 PHE A O 1
ATOM 748 N N . TRP A 1 91 ? 19.074 -5.893 -24.048 1.00 94.31 91 TRP A N 1
ATOM 749 C CA . TRP A 1 91 ? 19.932 -6.327 -25.150 1.00 94.31 91 TRP A CA 1
ATOM 750 C C . TRP A 1 91 ? 21.418 -6.176 -24.825 1.00 94.31 91 TRP A C 1
ATOM 752 O O . TRP A 1 91 ? 22.208 -7.082 -25.088 1.00 94.31 91 TRP A O 1
ATOM 762 N N . LYS A 1 92 ? 21.800 -5.057 -24.196 1.00 95.00 92 LYS A N 1
ATOM 763 C CA . LYS A 1 92 ? 23.175 -4.845 -23.740 1.00 95.00 92 LYS A CA 1
ATOM 764 C C . LYS A 1 92 ? 23.596 -5.892 -22.707 1.00 95.00 92 LYS A C 1
ATOM 766 O O . LYS A 1 92 ? 24.661 -6.473 -22.870 1.00 95.00 92 LYS A O 1
ATOM 771 N N . LYS A 1 93 ? 22.769 -6.151 -21.686 1.00 93.50 93 LYS A N 1
ATOM 772 C CA . LYS A 1 93 ? 23.059 -7.160 -20.651 1.00 93.50 93 LYS A CA 1
ATOM 773 C C . LYS A 1 93 ? 23.273 -8.550 -21.257 1.00 93.50 93 LYS A C 1
ATOM 775 O O . LYS A 1 93 ? 24.221 -9.231 -20.886 1.00 93.50 93 LYS A O 1
ATOM 780 N N . VAL A 1 94 ? 22.428 -8.947 -22.210 1.00 94.00 94 VAL A N 1
ATOM 781 C CA . VAL A 1 94 ? 22.551 -10.240 -22.902 1.00 94.00 94 VAL A CA 1
ATOM 782 C C . VAL A 1 94 ? 23.819 -10.290 -23.756 1.00 94.00 94 VAL A C 1
ATOM 784 O O . VAL A 1 94 ? 24.572 -11.254 -23.669 1.00 94.00 94 VAL A O 1
ATOM 787 N N . THR A 1 95 ? 24.092 -9.244 -24.539 1.00 96.31 95 THR A N 1
ATOM 788 C CA . THR A 1 95 ? 25.275 -9.189 -25.416 1.00 96.31 95 THR A CA 1
ATOM 789 C C . THR A 1 95 ? 26.573 -9.226 -24.607 1.00 96.31 95 THR A C 1
ATOM 791 O O . THR A 1 95 ? 27.445 -10.042 -24.888 1.00 96.31 95 THR A O 1
ATOM 794 N N . ASP A 1 96 ? 26.678 -8.407 -23.554 1.00 96.44 96 ASP A N 1
ATOM 795 C CA . ASP A 1 96 ? 27.852 -8.380 -22.674 1.00 96.44 96 ASP A CA 1
ATOM 796 C C . ASP A 1 96 ? 28.088 -9.751 -22.009 1.00 96.44 96 ASP A C 1
ATOM 798 O O . ASP A 1 96 ? 29.232 -10.119 -21.744 1.00 96.44 96 ASP A O 1
ATOM 802 N N . ALA A 1 97 ? 27.027 -10.515 -21.734 1.00 95.94 97 ALA A N 1
ATOM 803 C CA . ALA A 1 97 ? 27.142 -11.852 -21.164 1.00 95.94 97 ALA A CA 1
ATOM 804 C C . ALA A 1 97 ? 27.576 -12.915 -22.179 1.00 95.94 97 ALA A C 1
ATOM 806 O O . ALA A 1 97 ? 28.430 -13.740 -21.862 1.00 95.94 97 ALA A O 1
ATOM 807 N N . VAL A 1 98 ? 27.057 -12.864 -23.409 1.00 96.00 98 VAL A N 1
ATOM 808 C CA . VAL A 1 98 ? 27.501 -13.740 -24.510 1.00 96.00 98 VAL A CA 1
ATOM 809 C C . VAL A 1 98 ? 28.980 -13.511 -24.838 1.00 96.00 98 VAL A C 1
ATOM 811 O O . VAL A 1 98 ? 29.708 -14.461 -25.106 1.00 96.00 98 VAL A O 1
ATOM 814 N N . GLU A 1 99 ? 29.448 -12.265 -24.758 1.00 97.06 99 GLU A N 1
ATOM 815 C CA . GLU A 1 99 ? 30.854 -11.896 -24.967 1.00 97.06 99 GLU A CA 1
ATOM 816 C C . GLU A 1 99 ? 31.763 -12.199 -23.759 1.00 97.06 99 GLU A C 1
ATOM 818 O O . GLU A 1 99 ? 32.953 -11.888 -23.790 1.00 97.06 99 GLU A O 1
ATOM 823 N N . GLY A 1 100 ? 31.225 -12.769 -22.676 1.00 95.38 100 GLY A N 1
ATOM 824 C CA . GLY A 1 100 ? 31.988 -13.122 -21.476 1.00 95.38 100 GLY A CA 1
ATOM 825 C C . GLY A 1 100 ? 32.429 -11.930 -20.617 1.00 95.38 100 GLY A C 1
ATOM 826 O O . GLY A 1 100 ? 33.257 -12.095 -19.725 1.00 95.38 100 GLY A O 1
ATOM 827 N N . LYS A 1 101 ? 31.888 -10.727 -20.853 1.00 96.25 101 LYS A N 1
ATOM 828 C CA . LYS A 1 101 ? 32.231 -9.510 -20.091 1.00 96.25 101 LYS A CA 1
ATOM 829 C C . LYS A 1 101 ? 31.529 -9.450 -18.739 1.00 96.25 101 LYS A C 1
ATOM 831 O O . LYS A 1 101 ? 32.047 -8.845 -17.805 1.00 96.25 101 LYS A O 1
ATOM 836 N N . THR A 1 102 ? 30.331 -10.023 -18.645 1.00 94.12 102 THR A N 1
ATOM 837 C CA . THR A 1 102 ? 29.517 -10.038 -17.421 1.00 94.12 102 THR A CA 1
ATOM 838 C C . THR A 1 102 ? 28.767 -11.357 -17.281 1.00 94.12 102 THR A C 1
ATOM 840 O O . THR A 1 102 ? 28.593 -12.084 -18.251 1.00 94.12 102 THR A O 1
ATOM 843 N N . GLN A 1 103 ? 28.299 -11.675 -16.076 1.00 92.00 103 GLN A N 1
ATOM 844 C CA . GLN A 1 103 ? 27.349 -12.768 -15.873 1.00 92.00 103 GLN A CA 1
ATOM 845 C C . GLN A 1 103 ? 25.920 -12.224 -15.942 1.00 92.00 103 GLN A C 1
ATOM 847 O O . GLN A 1 103 ? 25.617 -11.195 -15.336 1.00 92.00 103 GLN A O 1
ATOM 852 N N . TYR A 1 104 ? 25.040 -12.923 -16.660 1.00 88.44 104 TYR A N 1
ATOM 853 C CA . TYR A 1 104 ? 23.619 -12.590 -16.729 1.00 88.44 104 TYR A CA 1
ATOM 854 C C . TYR A 1 104 ? 22.796 -13.588 -15.917 1.00 88.44 104 TYR A C 1
ATOM 856 O O . TYR A 1 104 ? 22.749 -14.775 -16.235 1.00 88.44 10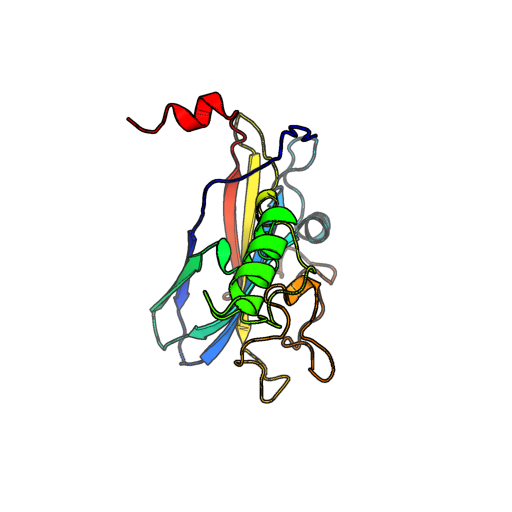4 TYR A O 1
ATOM 864 N N . TYR A 1 105 ? 22.139 -13.086 -14.874 1.00 85.12 105 TYR A N 1
ATOM 865 C CA . TYR A 1 105 ? 21.262 -13.865 -14.008 1.00 85.12 105 TYR A CA 1
ATOM 866 C C . TYR A 1 105 ? 19.805 -13.618 -14.388 1.00 85.12 105 TYR A C 1
ATOM 868 O O . TYR A 1 105 ? 19.368 -12.469 -14.481 1.00 85.12 105 TYR A O 1
ATOM 876 N N . ILE A 1 106 ? 19.051 -14.699 -14.588 1.00 78.81 106 ILE A N 1
ATOM 877 C CA . ILE A 1 106 ? 17.604 -14.629 -14.797 1.00 78.81 106 ILE A CA 1
ATOM 878 C C . ILE A 1 106 ? 16.937 -14.719 -13.431 1.00 78.81 106 ILE A C 1
ATOM 880 O O . ILE A 1 106 ? 16.902 -15.784 -12.815 1.00 78.81 106 ILE A O 1
ATOM 884 N N . ASP A 1 107 ? 16.399 -13.594 -12.976 1.00 75.31 107 ASP A N 1
ATOM 885 C CA . ASP A 1 107 ? 15.559 -13.556 -11.789 1.00 75.31 107 ASP A CA 1
ATOM 886 C C . ASP A 1 107 ? 14.140 -14.006 -12.150 1.00 75.31 107 ASP A C 1
ATOM 888 O O . ASP A 1 107 ? 13.388 -13.282 -12.804 1.00 75.31 107 ASP A O 1
ATOM 892 N N . ARG A 1 108 ? 13.780 -15.219 -11.723 1.00 71.12 108 ARG A N 1
ATOM 893 C CA . ARG A 1 108 ? 12.451 -15.796 -11.958 1.00 71.12 108 ARG A CA 1
ATOM 894 C C . ARG A 1 108 ? 11.349 -15.122 -11.139 1.00 71.12 108 ARG A C 1
ATOM 896 O O . ARG A 1 108 ? 10.190 -15.304 -11.488 1.00 71.12 108 ARG A O 1
ATOM 903 N N . SER A 1 109 ? 11.700 -14.333 -10.117 1.00 65.50 109 SER A N 1
ATOM 904 C CA . SER A 1 109 ? 10.756 -13.539 -9.318 1.00 65.50 109 SER A CA 1
ATOM 905 C C . SER A 1 109 ? 10.318 -12.241 -10.012 1.00 65.50 109 SER A C 1
ATOM 907 O O . SER A 1 109 ? 9.273 -11.656 -9.700 1.00 65.50 109 SER A O 1
ATOM 909 N N . HIS A 1 110 ? 11.114 -11.789 -10.987 1.00 63.06 110 HIS A N 1
ATOM 910 C CA . HIS A 1 110 ? 10.877 -10.598 -11.797 1.00 63.06 110 HIS A CA 1
ATOM 911 C C . HIS A 1 110 ? 10.020 -10.917 -13.028 1.00 63.06 110 HIS A C 1
ATOM 913 O O . HIS A 1 110 ? 10.405 -10.687 -14.175 1.00 63.06 110 HIS A O 1
ATOM 919 N N . ASN A 1 111 ? 8.815 -11.419 -12.781 1.00 65.62 111 ASN A N 1
ATOM 920 C CA . ASN A 1 111 ? 7.801 -11.549 -13.818 1.00 65.62 111 ASN A CA 1
ATOM 921 C C . ASN A 1 111 ? 7.074 -10.212 -14.052 1.00 65.62 111 ASN A C 1
ATOM 923 O O . ASN A 1 111 ? 6.890 -9.410 -13.138 1.00 65.62 111 ASN A O 1
ATOM 927 N N . TYR A 1 112 ? 6.624 -9.969 -15.287 1.00 72.69 112 TYR A N 1
ATOM 928 C CA . TYR A 1 112 ? 6.001 -8.700 -15.709 1.00 72.69 112 TYR A CA 1
ATOM 929 C C . TYR A 1 112 ? 4.594 -8.445 -15.139 1.00 72.69 112 TYR A C 1
ATOM 931 O O . TYR A 1 112 ? 3.959 -7.452 -15.496 1.00 72.69 112 TYR A O 1
ATOM 939 N N . CYS A 1 113 ? 4.086 -9.330 -14.281 1.00 85.00 113 CYS A N 1
ATOM 940 C CA . CYS A 1 113 ? 2.808 -9.127 -13.618 1.00 85.00 113 CYS A CA 1
ATOM 941 C C . CYS A 1 113 ? 2.997 -8.265 -12.367 1.00 85.00 113 CYS A C 1
ATOM 943 O O . CYS A 1 113 ? 3.888 -8.512 -11.559 1.00 85.00 113 CYS A O 1
ATOM 945 N N . GLY A 1 114 ? 2.132 -7.275 -12.176 1.00 88.75 114 GLY A N 1
ATOM 946 C CA . GLY A 1 114 ? 2.010 -6.518 -10.933 1.00 88.75 114 GLY A CA 1
ATOM 947 C C . GLY A 1 114 ? 1.647 -5.067 -11.186 1.00 88.75 114 GLY A C 1
ATOM 948 O O . GLY A 1 114 ? 1.656 -4.578 -12.318 1.00 88.75 114 GLY A O 1
ATOM 949 N N . PHE A 1 115 ? 1.296 -4.364 -10.117 1.00 91.62 115 PHE A N 1
ATOM 950 C CA . PHE A 1 115 ? 0.858 -2.987 -10.222 1.00 91.62 115 PHE A CA 1
ATOM 951 C C . PHE A 1 115 ? 2.052 -2.053 -10.480 1.00 91.62 115 PHE A C 1
ATOM 953 O O . PHE A 1 115 ? 3.108 -2.215 -9.857 1.00 91.62 115 PHE A O 1
ATOM 960 N N . PRO A 1 116 ? 1.938 -1.058 -11.378 1.00 91.56 116 PRO A N 1
ATOM 961 C CA . PRO A 1 116 ? 3.029 -0.127 -11.617 1.00 91.56 116 PRO A CA 1
ATOM 962 C C . PRO A 1 116 ? 3.364 0.653 -10.345 1.00 91.56 116 PRO A C 1
ATOM 964 O O . PRO A 1 116 ? 2.532 1.396 -9.826 1.00 91.56 116 PRO A O 1
ATOM 967 N N . LYS A 1 117 ? 4.612 0.548 -9.879 1.00 90.75 117 LYS A N 1
ATOM 968 C CA . LYS A 1 117 ? 5.104 1.234 -8.672 1.00 90.75 117 LYS A CA 1
ATOM 969 C C . LYS A 1 117 ? 4.754 2.725 -8.635 1.00 90.75 117 LYS A C 1
ATOM 971 O O . LYS A 1 117 ? 4.376 3.242 -7.596 1.00 90.75 117 LYS A O 1
ATOM 976 N N . ASN A 1 118 ? 4.834 3.417 -9.771 1.00 92.44 118 ASN A N 1
ATOM 977 C CA . ASN A 1 118 ? 4.552 4.852 -9.863 1.00 92.44 118 ASN A CA 1
ATOM 978 C C . ASN A 1 118 ? 3.068 5.220 -9.625 1.00 92.44 118 ASN A C 1
ATOM 980 O O . ASN A 1 118 ? 2.755 6.402 -9.502 1.00 92.44 118 ASN A O 1
ATOM 984 N N . LEU A 1 119 ? 2.166 4.234 -9.589 1.00 94.12 119 LEU A N 1
ATOM 985 C CA . LEU A 1 119 ? 0.727 4.409 -9.383 1.00 94.12 119 LEU A CA 1
ATOM 986 C C . LEU A 1 119 ? 0.249 3.934 -8.006 1.00 94.12 119 LEU A C 1
ATOM 988 O O . LEU A 1 119 ? -0.948 4.008 -7.756 1.00 94.12 119 LEU A O 1
ATOM 992 N N . LEU A 1 120 ? 1.148 3.477 -7.120 1.00 93.94 120 LEU A N 1
ATOM 993 C CA . LEU A 1 120 ? 0.795 2.931 -5.801 1.00 93.94 120 LEU A CA 1
ATOM 994 C C . LEU A 1 120 ? -0.134 3.852 -4.996 1.00 93.94 120 LEU A C 1
ATOM 996 O O . LEU A 1 120 ? -1.018 3.377 -4.291 1.00 93.94 120 LEU A O 1
ATOM 1000 N N . LEU A 1 121 ? 0.063 5.167 -5.114 1.00 95.69 121 LEU A N 1
ATOM 1001 C CA . LEU A 1 121 ? -0.836 6.155 -4.541 1.00 95.69 121 LEU A CA 1
ATOM 1002 C C . LEU A 1 121 ? -1.768 6.746 -5.606 1.00 95.69 121 LEU A C 1
ATOM 1004 O O . LEU A 1 121 ? -1.313 7.075 -6.709 1.00 95.69 121 LEU A O 1
ATOM 1008 N N . PRO A 1 122 ? -3.047 6.984 -5.264 1.00 96.06 122 PRO A N 1
ATOM 1009 C CA . PRO A 1 122 ? -3.929 7.770 -6.110 1.00 96.06 122 PRO A CA 1
ATOM 1010 C C . PRO A 1 122 ? -3.388 9.197 -6.247 1.00 96.06 122 PRO A C 1
ATOM 1012 O O . PRO A 1 122 ? -2.664 9.703 -5.393 1.00 96.06 122 PRO A O 1
ATOM 1015 N N . LYS A 1 123 ? -3.773 9.878 -7.329 1.00 96.12 123 LYS A N 1
ATOM 1016 C CA . LYS A 1 123 ? -3.262 11.216 -7.667 1.00 96.12 123 LYS A CA 1
ATOM 1017 C C . LYS A 1 123 ? -3.459 12.249 -6.549 1.00 96.12 123 LYS A C 1
ATOM 1019 O O . LYS A 1 123 ? -2.608 13.118 -6.379 1.00 96.12 123 LYS A O 1
ATOM 1024 N N . GLY A 1 124 ? -4.576 12.174 -5.823 1.00 95.56 124 GLY A N 1
ATOM 1025 C CA . GLY A 1 124 ? -4.991 13.195 -4.861 1.00 95.56 124 GLY A CA 1
ATOM 1026 C C . GLY A 1 124 ? -5.338 14.532 -5.527 1.00 95.56 124 GLY A C 1
ATOM 1027 O O . GLY A 1 124 ? -5.593 14.606 -6.732 1.00 95.56 124 GLY A O 1
ATOM 1028 N N . GLN A 1 125 ? -5.339 15.604 -4.735 1.00 95.19 125 GLN A N 1
ATOM 1029 C CA . GLN A 1 125 ? -5.641 16.966 -5.189 1.00 95.19 125 GLN A CA 1
ATOM 1030 C C . GLN A 1 125 ? -4.553 17.944 -4.747 1.00 95.19 125 GLN A C 1
ATOM 1032 O O . GLN A 1 125 ? -3.806 17.668 -3.810 1.00 95.19 125 GLN A O 1
ATOM 1037 N N . LYS A 1 126 ? -4.458 19.107 -5.4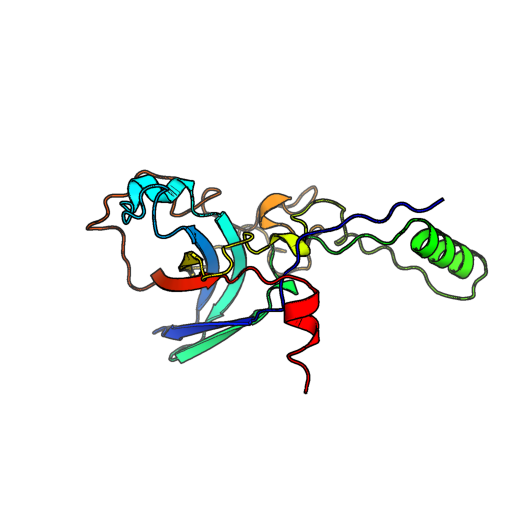06 1.00 95.31 126 LYS A N 1
ATOM 1038 C CA . LYS A 1 126 ? -3.463 20.133 -5.048 1.00 95.31 126 LYS A CA 1
ATOM 1039 C C . LYS A 1 126 ? -3.616 20.619 -3.604 1.00 95.31 126 LYS A C 1
ATOM 1041 O O . LYS A 1 126 ? -2.621 20.739 -2.903 1.00 95.31 126 LYS A O 1
ATOM 1046 N N . GLY A 1 127 ? -4.857 20.837 -3.161 1.00 94.44 127 GLY A N 1
ATOM 1047 C CA . GLY A 1 127 ? -5.180 21.234 -1.784 1.00 94.44 127 GLY A CA 1
ATOM 1048 C C . GLY A 1 127 ? -5.074 20.106 -0.753 1.00 94.44 127 GLY A C 1
ATOM 1049 O O . GLY A 1 127 ? -5.363 20.329 0.415 1.00 94.44 127 GLY A O 1
ATOM 1050 N N . GLY A 1 128 ? -4.659 18.906 -1.171 1.00 95.56 128 GLY A N 1
ATOM 1051 C CA . GLY A 1 128 ? -4.752 17.699 -0.363 1.00 95.56 128 GLY A CA 1
ATOM 1052 C C . GLY A 1 128 ? -6.120 17.044 -0.513 1.00 95.56 128 GLY A C 1
ATOM 1053 O O . GLY A 1 128 ? -7.155 17.701 -0.518 1.00 95.56 128 GLY A O 1
ATOM 1054 N N . MET A 1 129 ? -6.121 15.727 -0.661 1.00 96.88 129 MET A N 1
ATOM 1055 C CA . MET A 1 129 ? -7.334 14.917 -0.642 1.00 96.88 129 MET A CA 1
ATOM 1056 C C . MET A 1 129 ? -7.240 13.939 0.522 1.00 96.88 129 MET A C 1
ATOM 1058 O O . MET A 1 129 ? -6.206 13.288 0.681 1.00 96.88 129 MET A O 1
ATOM 1062 N N . ALA A 1 130 ? -8.297 13.869 1.331 1.00 96.94 130 ALA A N 1
ATOM 1063 C CA . ALA A 1 130 ? -8.355 12.998 2.497 1.00 96.94 130 ALA A CA 1
ATOM 1064 C C . ALA A 1 130 ? -8.618 11.544 2.081 1.00 96.94 130 ALA A C 1
ATOM 1066 O O . ALA A 1 130 ? -9.576 11.246 1.359 1.00 96.94 130 ALA A O 1
ATOM 1067 N N . PHE A 1 131 ? -7.783 10.645 2.581 1.00 97.50 131 PHE A N 1
ATOM 1068 C CA . PHE A 1 131 ? -7.918 9.202 2.465 1.00 97.50 131 PHE A CA 1
ATOM 1069 C C . PHE A 1 131 ? -7.866 8.577 3.855 1.00 97.50 131 PHE A C 1
ATOM 1071 O O . PHE A 1 131 ? -7.220 9.102 4.757 1.00 97.50 131 PHE A O 1
ATOM 1078 N N . THR A 1 132 ? -8.494 7.423 4.009 1.00 97.25 132 THR A N 1
ATOM 1079 C CA . THR A 1 132 ? -8.369 6.580 5.189 1.00 97.25 132 THR A CA 1
ATOM 1080 C C . THR A 1 132 ? -7.346 5.488 4.893 1.00 97.25 132 THR A C 1
ATOM 1082 O O . THR A 1 132 ? -7.577 4.616 4.055 1.00 97.25 132 THR A O 1
ATOM 1085 N N . PHE A 1 133 ? -6.203 5.556 5.571 1.00 97.75 133 PHE A N 1
ATOM 1086 C CA . PHE A 1 133 ? -5.197 4.503 5.626 1.00 97.75 133 PHE A CA 1
ATOM 1087 C C . PHE A 1 133 ? -5.635 3.473 6.664 1.00 97.75 133 PHE A C 1
ATOM 1089 O O . PHE A 1 133 ? -5.826 3.806 7.835 1.00 97.75 133 PHE A O 1
ATOM 1096 N N . TYR A 1 134 ? -5.822 2.235 6.230 1.00 98.19 134 TYR A N 1
ATOM 1097 C CA . TYR A 1 134 ? -6.333 1.156 7.060 1.00 98.19 134 TYR A CA 1
ATOM 1098 C C . TYR A 1 134 ? -5.311 0.035 7.174 1.00 98.19 134 TYR A C 1
ATOM 1100 O O . TYR A 1 134 ? -4.713 -0.376 6.180 1.00 98.19 134 TYR A O 1
ATOM 1108 N N . VAL A 1 135 ? -5.145 -0.476 8.388 1.00 98.38 135 VAL A N 1
ATOM 1109 C CA . VAL A 1 135 ? -4.313 -1.639 8.679 1.00 98.38 135 VAL A CA 1
ATOM 1110 C C . VAL A 1 135 ? -5.134 -2.644 9.464 1.00 98.38 135 VAL A C 1
ATOM 1112 O O . VAL A 1 135 ? -5.808 -2.288 10.428 1.00 98.38 135 VAL A O 1
ATOM 1115 N N . ILE A 1 136 ? -5.022 -3.912 9.087 1.00 98.38 136 ILE A N 1
ATOM 1116 C CA . ILE A 1 136 ? -5.479 -5.033 9.901 1.00 98.38 136 ILE A CA 1
ATOM 1117 C C . ILE A 1 136 ? -4.369 -6.065 10.026 1.00 98.38 136 ILE A C 1
ATOM 1119 O O . ILE A 1 136 ? -3.705 -6.416 9.048 1.00 98.38 136 ILE A O 1
ATOM 1123 N N . ILE A 1 137 ? -4.185 -6.559 11.246 1.00 97.88 137 ILE A N 1
ATOM 1124 C CA . ILE A 1 137 ? -3.227 -7.613 11.562 1.00 97.88 137 ILE A CA 1
ATOM 1125 C C . ILE A 1 137 ? -4.012 -8.858 11.960 1.00 97.88 137 ILE A C 1
ATOM 1127 O O . ILE A 1 137 ? -4.819 -8.815 12.884 1.00 97.88 137 ILE A O 1
ATOM 1131 N N . THR A 1 138 ? -3.807 -9.978 11.275 1.00 97.50 138 THR A N 1
ATOM 1132 C CA . THR A 1 138 ? -4.426 -11.264 11.639 1.00 97.50 138 THR A CA 1
ATOM 1133 C C . THR A 1 138 ? -3.356 -12.279 12.011 1.00 97.50 138 THR A C 1
ATOM 1135 O O . THR A 1 138 ? -2.226 -12.134 11.554 1.00 97.50 138 THR A O 1
ATOM 1138 N N . PRO A 1 139 ? -3.681 -13.345 12.760 1.00 95.56 139 PRO A N 1
ATOM 1139 C CA . PRO A 1 139 ? -2.789 -14.494 12.859 1.00 95.56 139 PRO A CA 1
ATOM 1140 C C . PRO A 1 139 ? -2.418 -15.000 11.463 1.00 95.56 139 PRO A C 1
ATOM 1142 O O . PRO A 1 139 ? -3.272 -15.044 10.569 1.00 95.56 139 PRO A O 1
ATOM 1145 N N . TYR A 1 140 ? -1.148 -15.331 11.275 1.00 94.44 140 TYR A N 1
ATOM 1146 C CA . TYR A 1 140 ? -0.667 -15.979 10.069 1.00 94.44 140 TYR A CA 1
ATOM 1147 C C . TYR A 1 140 ? -1.078 -17.457 10.088 1.00 94.44 140 TYR A C 1
ATOM 1149 O O . TYR A 1 140 ? -0.968 -18.128 11.115 1.00 94.44 140 TYR A O 1
ATOM 1157 N N . VAL A 1 141 ? -1.558 -17.967 8.953 1.00 93.50 141 VAL A N 1
ATOM 1158 C CA . VAL A 1 141 ? -1.935 -19.374 8.786 1.00 93.50 141 VAL A CA 1
ATOM 1159 C C . VAL A 1 141 ? -1.172 -19.927 7.593 1.00 93.50 141 VAL A C 1
ATOM 1161 O O . VAL A 1 141 ? -1.457 -19.556 6.455 1.00 93.50 141 VAL A O 1
ATOM 1164 N N . LYS A 1 142 ? -0.226 -20.828 7.865 1.00 90.19 142 LYS A N 1
ATOM 1165 C CA . LYS A 1 142 ? 0.602 -21.486 6.849 1.00 90.19 142 LYS A CA 1
ATOM 1166 C C . LYS A 1 142 ? -0.272 -22.177 5.795 1.00 90.19 142 LYS A C 1
ATOM 1168 O O . LYS A 1 142 ? -1.137 -22.981 6.144 1.00 90.19 142 LYS A O 1
ATOM 1173 N N . GLN A 1 143 ? -0.049 -21.851 4.526 1.00 90.00 143 GLN A N 1
ATOM 1174 C CA . GLN A 1 143 ? -0.724 -22.419 3.358 1.00 90.00 143 GLN A CA 1
ATOM 1175 C C . GLN A 1 143 ? 0.164 -23.406 2.600 1.00 90.00 143 GLN A C 1
ATOM 1177 O O . GLN A 1 143 ? -0.352 -24.409 2.106 1.00 90.00 143 GLN A O 1
ATOM 1182 N N . ASP A 1 144 ? 1.466 -23.140 2.547 1.00 85.44 144 ASP A N 1
ATOM 1183 C CA . ASP A 1 144 ? 2.487 -23.941 1.870 1.00 85.44 144 ASP A CA 1
ATOM 1184 C C . ASP A 1 144 ? 3.747 -24.061 2.746 1.00 85.44 144 ASP A C 1
ATOM 1186 O O . ASP A 1 144 ? 4.005 -23.239 3.630 1.00 85.44 144 ASP A O 1
ATOM 1190 N N . GLU A 1 145 ? 4.561 -25.094 2.522 1.00 81.00 145 GLU A N 1
ATOM 1191 C CA . GLU A 1 145 ? 5.856 -25.234 3.199 1.00 81.00 145 GLU A CA 1
ATOM 1192 C C . GLU A 1 145 ? 6.826 -24.105 2.867 1.00 81.00 145 GLU A C 1
ATOM 1194 O O . GLU A 1 145 ? 7.602 -23.704 3.734 1.00 81.00 145 GLU A O 1
ATOM 1199 N N . HIS A 1 146 ? 6.691 -23.534 1.674 1.00 77.31 146 HIS A N 1
ATOM 1200 C CA . HIS A 1 146 ? 7.600 -22.539 1.129 1.00 77.31 146 HIS A CA 1
ATOM 1201 C C . HIS A 1 146 ? 7.054 -21.107 1.265 1.00 77.31 146 HIS A C 1
ATOM 1203 O O . HIS A 1 146 ? 7.586 -20.198 0.639 1.00 77.31 146 HIS A O 1
ATOM 1209 N N . ASP A 1 147 ? 5.998 -20.847 2.047 1.00 75.62 147 ASP A N 1
ATOM 1210 C CA . ASP A 1 147 ? 5.356 -19.516 2.118 1.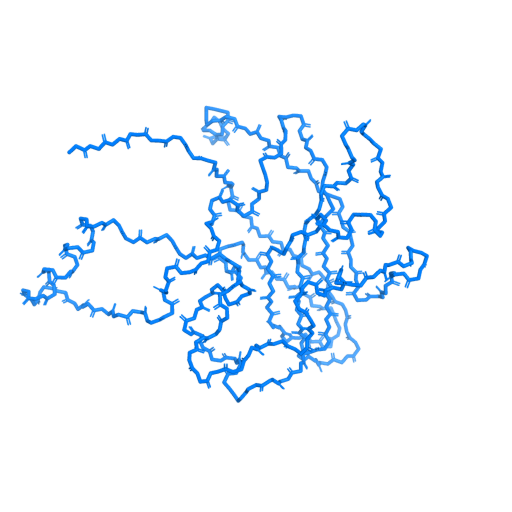00 75.62 147 ASP A CA 1
ATOM 1211 C C . ASP A 1 147 ? 6.295 -18.360 2.541 1.00 75.62 147 ASP A C 1
ATOM 1213 O O . ASP A 1 147 ? 5.994 -17.181 2.330 1.00 75.62 147 ASP A O 1
ATOM 1217 N N . PHE A 1 148 ? 7.429 -18.677 3.160 1.00 68.19 148 PHE A N 1
ATOM 1218 C CA . PHE A 1 148 ? 8.446 -17.699 3.559 1.00 68.19 148 PHE A CA 1
ATOM 1219 C C . PHE A 1 148 ? 9.657 -17.662 2.621 1.00 68.19 148 PHE A C 1
ATOM 1221 O O . PHE A 1 148 ? 10.570 -16.861 2.817 1.00 68.19 148 PHE A O 1
ATOM 1228 N N . GLU A 1 149 ? 9.673 -18.509 1.597 1.00 75.00 149 GLU A N 1
ATOM 1229 C CA . GLU A 1 149 ? 10.687 -18.483 0.555 1.00 75.00 149 GLU A CA 1
ATOM 1230 C C . GLU A 1 149 ? 10.352 -17.429 -0.504 1.00 75.00 149 GLU A C 1
ATOM 1232 O O . GLU A 1 149 ? 9.174 -17.128 -0.726 1.00 75.00 149 GLU A O 1
ATOM 1237 N N . PRO A 1 150 ? 11.362 -16.886 -1.209 1.00 69.25 150 PRO A N 1
ATOM 1238 C CA . PRO A 1 150 ? 11.125 -16.003 -2.341 1.00 69.25 150 PRO A CA 1
ATOM 1239 C C . PRO A 1 150 ? 10.122 -16.620 -3.327 1.00 69.25 150 PRO A C 1
ATOM 1241 O O . PRO A 1 150 ? 10.276 -17.755 -3.780 1.00 69.25 150 PRO A O 1
ATOM 1244 N N . TYR A 1 151 ? 9.063 -15.875 -3.635 1.00 67.94 151 TYR A N 1
ATOM 1245 C CA . TYR A 1 151 ? 8.083 -16.272 -4.641 1.00 67.94 151 TYR A CA 1
ATOM 1246 C C . TYR A 1 151 ? 8.603 -16.024 -6.054 1.00 67.94 151 TYR A C 1
ATOM 1248 O O . TYR A 1 151 ? 9.394 -15.111 -6.285 1.00 67.94 151 TYR A O 1
ATOM 1256 N N . ASP A 1 152 ? 8.037 -16.751 -7.019 1.00 64.62 152 ASP A N 1
ATOM 1257 C CA . ASP A 1 152 ? 8.200 -16.448 -8.447 1.00 64.62 152 ASP A CA 1
ATOM 1258 C C . ASP A 1 152 ? 7.566 -15.094 -8.826 1.00 64.62 152 ASP A C 1
ATOM 1260 O O . ASP A 1 152 ? 7.778 -14.576 -9.918 1.00 64.62 152 ASP A O 1
ATOM 1264 N N . TYR A 1 153 ? 6.786 -14.482 -7.936 1.00 65.81 153 TYR A N 1
ATOM 1265 C CA . TYR A 1 153 ? 6.245 -13.143 -8.131 1.00 65.81 153 TYR A CA 1
ATOM 1266 C C . TYR A 1 153 ? 6.435 -12.313 -6.870 1.00 65.81 153 TYR A C 1
ATOM 1268 O O . TYR A 1 153 ? 5.866 -12.613 -5.822 1.00 65.81 153 TYR A O 1
ATOM 1276 N N . LYS A 1 154 ? 7.168 -11.200 -6.984 1.00 78.12 154 LYS A N 1
ATOM 1277 C CA . LYS A 1 154 ? 7.222 -10.190 -5.912 1.00 78.12 154 LYS A CA 1
ATOM 1278 C C . LYS A 1 154 ? 5.835 -9.589 -5.624 1.00 78.12 154 LYS A C 1
ATOM 1280 O O . LYS A 1 154 ? 5.501 -9.286 -4.485 1.00 78.12 154 LYS A O 1
ATOM 1285 N N . SER A 1 155 ? 5.030 -9.447 -6.671 1.00 87.81 155 SER A N 1
ATOM 1286 C CA . SER A 1 155 ? 3.692 -8.847 -6.708 1.00 87.81 155 SER A CA 1
ATOM 1287 C C . SER A 1 155 ? 2.568 -9.856 -6.407 1.00 87.81 155 SER A C 1
ATOM 1289 O O . SER A 1 155 ? 1.495 -9.817 -7.023 1.00 87.81 155 SER A O 1
ATOM 1291 N N . PHE A 1 156 ? 2.809 -10.794 -5.483 1.00 88.31 156 PHE A N 1
ATOM 1292 C CA . PHE A 1 156 ? 1.939 -11.957 -5.292 1.00 88.31 156 PHE A CA 1
ATOM 1293 C C . PHE A 1 156 ? 0.486 -11.610 -4.958 1.00 88.31 156 PHE A C 1
ATOM 1295 O O . PHE A 1 156 ? -0.411 -12.370 -5.319 1.00 88.31 156 PHE A O 1
ATOM 1302 N N . SER A 1 157 ? 0.237 -10.454 -4.334 1.00 90.06 157 SER A N 1
ATOM 1303 C CA . SER A 1 157 ? -1.107 -10.046 -3.918 1.00 90.06 157 SER A CA 1
ATOM 1304 C C . SER A 1 157 ? -2.087 -9.922 -5.089 1.00 90.06 157 SER A C 1
ATOM 1306 O O . SER A 1 157 ? -3.273 -10.199 -4.926 1.00 90.06 157 SER A O 1
ATOM 1308 N N . TYR A 1 158 ? -1.599 -9.553 -6.280 1.00 89.25 158 TYR A N 1
ATOM 1309 C CA . TYR A 1 158 ? -2.410 -9.467 -7.506 1.00 89.25 158 TYR A CA 1
ATOM 1310 C C . TYR A 1 158 ? -2.061 -10.531 -8.549 1.00 89.25 158 TYR A C 1
ATOM 1312 O O . TYR A 1 158 ? -2.878 -10.817 -9.421 1.00 89.25 158 TYR A O 1
ATOM 1320 N N . CYS A 1 159 ? -0.864 -11.111 -8.476 1.00 89.00 159 CYS A N 1
ATOM 1321 C CA . CYS A 1 159 ? -0.336 -12.000 -9.512 1.00 89.00 159 CYS A CA 1
ATOM 1322 C C . CYS A 1 159 ? -0.279 -13.474 -9.109 1.00 89.00 159 CYS A C 1
ATOM 1324 O O . CYS A 1 159 ? 0.015 -14.324 -9.948 1.00 89.00 159 CYS A O 1
ATOM 1326 N N . GLY A 1 160 ? -0.565 -13.791 -7.845 1.00 87.81 160 GLY A N 1
ATOM 1327 C CA . GLY A 1 160 ? -0.358 -15.127 -7.305 1.00 87.81 160 GLY A CA 1
ATOM 1328 C C . GLY A 1 160 ? 1.126 -15.457 -7.145 1.00 87.81 160 GLY A C 1
ATOM 1329 O O . GLY A 1 160 ? 1.981 -14.580 -7.165 1.00 87.81 160 GLY A O 1
ATOM 1330 N N . VAL A 1 161 ? 1.435 -16.734 -6.944 1.00 84.62 161 VAL A N 1
ATOM 1331 C CA . VAL A 1 161 ? 2.748 -17.164 -6.428 1.00 84.62 161 VAL A CA 1
ATOM 1332 C C . VAL A 1 161 ? 3.556 -18.072 -7.348 1.00 84.62 161 VAL A C 1
ATOM 1334 O O . VAL A 1 161 ? 4.650 -18.475 -6.967 1.00 84.62 161 VAL A O 1
ATOM 1337 N N . GLY A 1 162 ? 3.071 -18.369 -8.555 1.00 79.25 162 GLY A N 1
ATOM 1338 C CA . GLY A 1 162 ? 3.747 -19.318 -9.447 1.00 79.25 162 GLY A CA 1
ATOM 1339 C C . GLY A 1 162 ? 3.025 -20.631 -9.617 1.00 79.25 162 GLY A C 1
ATOM 1340 O O . GLY A 1 162 ? 2.040 -20.941 -8.947 1.00 79.25 162 GLY A O 1
ATOM 1341 N N . HIS A 1 163 ? 3.520 -21.390 -10.588 1.00 78.81 163 HIS A N 1
ATOM 1342 C CA . HIS A 1 163 ? 3.029 -22.728 -10.868 1.00 78.81 163 HIS A CA 1
ATOM 1343 C C . HIS A 1 163 ? 3.380 -23.664 -9.711 1.00 78.81 163 HIS A C 1
ATOM 1345 O O . HIS A 1 163 ? 4.489 -23.631 -9.190 1.00 78.81 163 HIS A O 1
ATOM 1351 N N . GLY A 1 164 ? 2.431 -24.519 -9.328 1.00 80.69 164 GLY A N 1
ATOM 1352 C CA . GLY A 1 164 ? 2.649 -25.532 -8.294 1.00 80.69 164 GLY A CA 1
ATOM 1353 C C . GLY A 1 164 ? 2.691 -25.001 -6.860 1.00 80.69 164 GLY A C 1
ATOM 1354 O O . GLY A 1 164 ? 2.960 -25.785 -5.959 1.00 80.69 164 GLY A O 1
ATOM 1355 N N . ARG A 1 165 ? 2.403 -23.711 -6.634 1.00 83.12 165 ARG A N 1
ATOM 1356 C CA . ARG A 1 165 ? 2.372 -23.098 -5.299 1.00 83.12 165 ARG A CA 1
ATOM 1357 C C . ARG A 1 165 ? 0.957 -22.680 -4.916 1.00 83.12 165 ARG A C 1
ATOM 1359 O O . ARG A 1 165 ? 0.187 -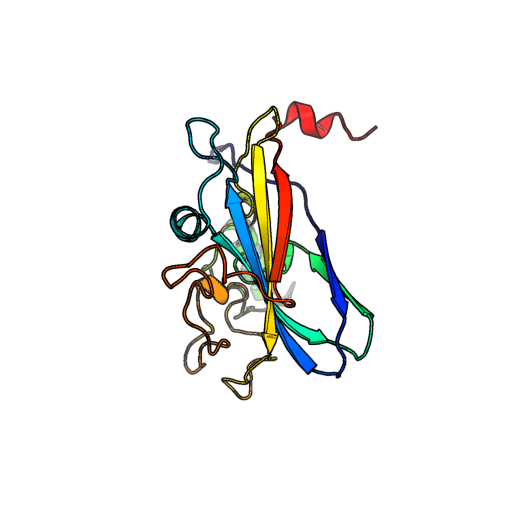22.214 -5.759 1.00 83.12 165 ARG A O 1
ATOM 1366 N N . LYS A 1 166 ? 0.611 -22.833 -3.637 1.00 88.06 166 LYS A N 1
ATOM 1367 C CA . LYS A 1 166 ? -0.671 -22.367 -3.096 1.00 88.06 166 LYS A CA 1
ATOM 1368 C C . LYS A 1 166 ? -0.599 -20.882 -2.745 1.00 88.06 166 LYS A C 1
ATOM 1370 O O . LYS A 1 166 ? 0.426 -20.401 -2.280 1.00 88.06 166 LYS A O 1
ATOM 1375 N N . TYR A 1 167 ? -1.699 -20.157 -2.952 1.00 89.12 167 TYR A N 1
ATOM 1376 C CA . TYR A 1 167 ? -1.786 -18.754 -2.553 1.00 89.12 167 TYR A CA 1
ATOM 1377 C C . TYR A 1 167 ? -1.534 -18.596 -1.038 1.00 89.12 167 TYR A C 1
ATOM 1379 O O . TYR A 1 167 ? -2.185 -19.298 -0.260 1.00 89.12 167 TYR A O 1
ATOM 1387 N N . PRO A 1 168 ? -0.643 -17.688 -0.603 1.00 88.50 168 PRO A N 1
ATOM 1388 C CA . PRO A 1 168 ? -0.123 -17.650 0.758 1.00 88.50 168 PRO A CA 1
ATOM 1389 C C . PRO A 1 168 ? -0.991 -16.760 1.645 1.00 88.50 168 PRO A C 1
ATOM 1391 O O . PRO A 1 168 ? -0.505 -15.830 2.280 1.00 88.50 168 PRO A O 1
ATOM 1394 N N . ASP A 1 169 ? -2.302 -16.982 1.624 1.00 91.38 169 ASP A N 1
ATOM 1395 C CA . ASP A 1 169 ? -3.282 -16.335 2.496 1.00 91.38 169 ASP A CA 1
ATOM 1396 C C . ASP A 1 169 ? -4.493 -17.268 2.620 1.00 91.38 169 ASP A C 1
ATOM 1398 O O . ASP A 1 169 ? -4.977 -17.803 1.622 1.00 91.38 169 ASP A O 1
ATOM 1402 N N . ASP A 1 170 ? -4.977 -17.479 3.841 1.00 94.25 170 ASP A N 1
ATOM 1403 C CA . ASP A 1 170 ? -6.170 -18.285 4.112 1.00 94.25 170 ASP A CA 1
ATOM 1404 C C . ASP A 1 170 ? -7.468 -17.470 3.992 1.00 94.25 170 ASP A C 1
ATOM 1406 O O . ASP A 1 170 ? -8.569 -18.023 4.058 1.00 94.25 170 ASP A O 1
ATOM 1410 N N . LYS A 1 171 ? -7.357 -16.144 3.851 1.00 96.12 171 LYS A N 1
ATOM 1411 C CA . LYS A 1 171 ? -8.498 -15.236 3.740 1.00 96.12 171 LYS A CA 1
ATOM 1412 C C . LYS A 1 171 ? -8.934 -15.029 2.285 1.00 96.12 171 LYS A C 1
ATOM 1414 O O . LYS A 1 171 ? -8.108 -15.084 1.374 1.00 96.12 171 LYS A O 1
ATOM 1419 N N . PRO A 1 172 ? -10.227 -14.728 2.051 1.00 95.69 172 PRO A N 1
ATOM 1420 C CA . PRO A 1 172 ? -10.702 -14.297 0.741 1.00 95.69 172 PRO A CA 1
ATOM 1421 C C . PRO A 1 172 ? -9.936 -13.075 0.224 1.00 95.69 172 PRO A C 1
ATOM 1423 O O . PRO A 1 172 ? -9.524 -12.204 0.996 1.00 95.69 172 PRO A O 1
ATOM 1426 N N . LEU A 1 173 ? -9.796 -12.972 -1.098 1.00 93.81 173 LEU A N 1
ATOM 1427 C CA . LEU A 1 173 ? -9.267 -11.762 -1.726 1.00 93.81 173 LEU A CA 1
ATOM 1428 C C . LEU A 1 173 ? -10.157 -10.563 -1.369 1.00 93.81 173 LEU A C 1
ATOM 1430 O O . LEU A 1 173 ? -11.378 -10.628 -1.500 1.00 93.81 173 LEU A O 1
ATOM 1434 N N . GLY A 1 174 ? -9.537 -9.478 -0.904 1.00 94.31 174 GLY A N 1
ATOM 1435 C CA . GLY A 1 174 ? -10.246 -8.287 -0.435 1.00 94.31 174 GLY A CA 1
ATOM 1436 C C . GLY A 1 174 ? -10.712 -8.338 1.024 1.00 94.31 174 GLY A C 1
ATOM 1437 O O . GLY A 1 174 ? -11.307 -7.366 1.483 1.00 94.31 174 GLY A O 1
ATOM 1438 N N . PHE A 1 175 ? -10.431 -9.408 1.779 1.00 97.25 175 PHE A N 1
ATOM 1439 C CA . PHE A 1 175 ? -10.682 -9.433 3.224 1.00 97.25 175 PHE A CA 1
ATOM 1440 C C . PHE A 1 175 ? -10.028 -8.227 3.930 1.00 97.25 175 PHE A C 1
ATOM 1442 O O . PHE A 1 175 ? -8.850 -7.955 3.676 1.00 97.25 175 PHE A O 1
ATOM 1449 N N . PRO A 1 176 ? -10.723 -7.533 4.856 1.00 96.81 176 PRO A N 1
ATOM 1450 C CA . PRO A 1 176 ? -12.048 -7.840 5.421 1.00 96.81 176 PRO A CA 1
ATOM 1451 C C . PRO A 1 176 ? -13.226 -7.128 4.729 1.00 96.81 176 PRO A C 1
ATOM 1453 O O . PRO A 1 176 ? -14.336 -7.115 5.258 1.00 96.81 176 PRO A O 1
ATOM 1456 N N . PHE A 1 177 ? -12.999 -6.504 3.572 1.00 97.31 177 PHE A N 1
ATOM 1457 C CA . PHE A 1 177 ? -13.996 -5.717 2.839 1.00 97.31 177 PHE A CA 1
ATOM 1458 C C . PHE A 1 177 ? -14.811 -6.540 1.824 1.00 97.31 177 PHE A C 1
ATOM 1460 O O . PHE A 1 177 ? -15.736 -6.017 1.195 1.00 97.31 177 PHE A O 1
ATOM 1467 N N . ASP A 1 178 ? -14.520 -7.838 1.686 1.00 96.44 178 ASP A N 1
ATOM 1468 C CA . ASP A 1 178 ? -15.208 -8.769 0.783 1.00 96.44 178 ASP A CA 1
ATOM 1469 C C . ASP A 1 178 ? -16.700 -8.933 1.128 1.00 96.44 178 ASP A C 1
ATOM 1471 O O . ASP A 1 178 ? -17.543 -9.104 0.240 1.00 96.44 178 ASP A O 1
ATOM 1475 N N . ARG A 1 179 ? -17.064 -8.786 2.408 1.00 95.25 179 ARG A N 1
ATOM 1476 C CA . ARG A 1 179 ? -18.437 -8.961 2.913 1.00 95.25 179 ARG A CA 1
ATOM 1477 C C . ARG A 1 179 ? -19.099 -7.644 3.292 1.00 95.25 179 ARG A C 1
ATOM 1479 O O . ARG A 1 179 ? -18.440 -6.624 3.460 1.00 95.25 179 ARG A O 1
ATOM 1486 N N . GLN A 1 180 ? -20.424 -7.683 3.420 1.00 95.75 180 GLN A N 1
ATOM 1487 C CA . GLN A 1 180 ? -21.202 -6.559 3.934 1.00 95.75 180 GLN A CA 1
ATOM 1488 C C . GLN A 1 180 ? -20.773 -6.236 5.371 1.00 95.75 180 GLN A C 1
ATOM 1490 O O . GLN A 1 180 ? -20.618 -7.139 6.196 1.00 95.75 180 GLN A O 1
ATOM 1495 N N . ILE A 1 181 ? -20.607 -4.950 5.669 1.00 95.75 181 ILE A N 1
ATOM 1496 C CA . ILE A 1 181 ? -20.126 -4.456 6.958 1.00 95.75 181 ILE A CA 1
ATOM 1497 C C . ILE A 1 181 ? -21.286 -3.826 7.723 1.00 95.75 181 ILE A C 1
ATOM 1499 O O . ILE A 1 181 ? -22.053 -3.035 7.185 1.00 95.75 181 ILE A O 1
ATOM 1503 N N . ARG A 1 182 ? -21.409 -4.158 9.009 1.00 93.94 182 ARG A N 1
ATOM 1504 C CA . ARG A 1 182 ? -22.232 -3.394 9.952 1.00 93.94 182 ARG A CA 1
ATOM 1505 C C . ARG A 1 182 ? -21.306 -2.471 10.726 1.00 93.94 182 ARG A C 1
ATOM 1507 O O . ARG A 1 182 ? -20.580 -2.930 11.599 1.00 93.94 182 ARG A O 1
ATOM 1514 N N . SER A 1 183 ? -21.330 -1.181 10.406 1.00 88.25 183 SER A N 1
ATOM 1515 C CA . SER A 1 183 ? -20.333 -0.203 10.870 1.00 88.25 183 SER A CA 1
ATOM 1516 C C . SER A 1 183 ? -20.162 -0.146 12.391 1.00 88.25 183 SER A C 1
ATOM 1518 O O . SER A 1 183 ? -19.056 0.077 12.869 1.00 88.25 183 SER A O 1
ATOM 1520 N N . LYS A 1 184 ? -21.228 -0.414 13.156 1.00 88.06 184 LYS A N 1
ATOM 1521 C CA . LYS A 1 184 ? -21.194 -0.435 14.629 1.00 88.06 184 LYS A CA 1
ATOM 1522 C C . LYS A 1 184 ? -20.305 -1.539 15.210 1.00 88.06 184 LYS A C 1
ATOM 1524 O O . LYS A 1 184 ? -19.708 -1.329 16.258 1.00 88.06 184 LYS A O 1
ATOM 1529 N N . ASP A 1 185 ? -20.195 -2.666 14.511 1.00 89.69 185 ASP A N 1
ATOM 1530 C CA . ASP A 1 185 ? -19.560 -3.890 15.015 1.00 89.69 185 ASP A CA 1
ATOM 1531 C C . ASP A 1 185 ? -18.269 -4.232 14.253 1.00 89.69 185 ASP A C 1
ATOM 1533 O O . ASP A 1 185 ? -17.690 -5.298 14.444 1.00 89.69 185 ASP A O 1
ATOM 1537 N N . PHE A 1 186 ? -17.831 -3.360 13.339 1.00 92.88 186 PHE A N 1
ATOM 1538 C CA . PHE A 1 186 ? -16.718 -3.665 12.442 1.00 92.88 186 PHE A CA 1
ATOM 1539 C C . PHE A 1 186 ? -15.355 -3.588 13.129 1.00 92.88 186 PHE A C 1
ATOM 1541 O O . PHE A 1 186 ? -14.462 -4.375 12.828 1.00 92.88 186 PHE A O 1
ATOM 1548 N N . ASN A 1 187 ? -15.189 -2.625 14.036 1.00 93.56 187 ASN A N 1
ATOM 1549 C CA . ASN A 1 187 ? -13.890 -2.315 14.613 1.00 93.56 187 ASN A CA 1
ATOM 1550 C C . ASN A 1 187 ? -13.483 -3.360 15.655 1.00 93.56 187 ASN A C 1
ATOM 1552 O O . ASN A 1 187 ? -14.186 -3.583 16.639 1.00 93.56 187 ASN A O 1
ATOM 1556 N N . THR A 1 188 ? -12.295 -3.931 15.476 1.00 95.94 188 THR A N 1
ATOM 1557 C CA . THR A 1 188 ? -11.663 -4.842 16.435 1.00 95.94 188 THR A CA 1
ATOM 1558 C C . THR A 1 188 ? -10.289 -4.310 16.868 1.00 95.94 188 THR A C 1
ATOM 1560 O O . THR A 1 188 ? -9.707 -3.481 16.166 1.00 95.94 188 THR A O 1
ATOM 1563 N N . PRO A 1 189 ? -9.716 -4.776 17.997 1.00 96.44 189 PRO A N 1
ATOM 1564 C CA . PRO A 1 189 ? -8.445 -4.249 18.520 1.00 96.44 189 PRO A CA 1
ATOM 1565 C C . PRO A 1 189 ? -7.237 -4.400 17.583 1.00 96.44 189 PRO A C 1
ATOM 1567 O O . PRO A 1 189 ? -6.239 -3.704 17.730 1.00 96.44 189 PRO A O 1
ATOM 1570 N N . ASN A 1 190 ? -7.315 -5.321 16.622 1.00 97.31 190 ASN A N 1
ATOM 1571 C CA . ASN A 1 190 ? -6.285 -5.592 15.621 1.00 97.31 190 ASN A CA 1
ATOM 1572 C C . ASN A 1 190 ? -6.495 -4.825 14.300 1.00 97.31 190 ASN A C 1
ATOM 1574 O O . ASN A 1 190 ? -5.833 -5.131 13.304 1.00 97.31 190 ASN A O 1
ATOM 1578 N N . MET A 1 191 ? -7.422 -3.865 14.282 1.00 97.81 191 MET A N 1
ATOM 1579 C CA . MET A 1 191 ? -7.672 -2.943 13.179 1.00 97.81 191 MET A CA 1
ATOM 1580 C C . MET A 1 191 ? -7.271 -1.520 13.567 1.00 97.81 191 MET A C 1
ATOM 1582 O O . MET A 1 191 ? -7.470 -1.090 14.701 1.00 97.81 191 MET A O 1
ATOM 1586 N N . PHE A 1 192 ? -6.763 -0.757 12.603 1.00 97.69 192 PHE A N 1
ATOM 1587 C CA . PHE A 1 192 ? -6.419 0.644 12.795 1.00 97.69 192 PHE A CA 1
ATOM 1588 C C . PHE A 1 192 ? -6.768 1.473 11.559 1.00 97.69 192 PHE A C 1
ATOM 1590 O O . PHE A 1 192 ? -6.420 1.106 10.437 1.00 97.69 192 PHE A O 1
ATOM 1597 N N . PHE A 1 193 ? -7.426 2.611 11.776 1.00 96.38 193 PHE A N 1
ATOM 1598 C CA . PHE A 1 193 ? -7.773 3.582 10.740 1.00 96.38 193 PHE A CA 1
ATOM 1599 C C . PHE A 1 193 ? -7.059 4.894 11.034 1.00 96.38 193 PHE A C 1
ATOM 1601 O O . PHE A 1 193 ? -7.100 5.396 12.156 1.00 96.38 193 PHE A O 1
ATOM 1608 N N . LYS A 1 194 ? -6.428 5.471 10.016 1.00 97.19 194 LYS A N 1
ATOM 1609 C CA . LYS A 1 194 ? -5.769 6.767 10.107 1.00 97.19 194 LYS A CA 1
ATOM 1610 C C . LYS A 1 194 ? -6.104 7.608 8.896 1.00 97.19 194 LYS A C 1
ATOM 1612 O O . LYS A 1 194 ? -5.829 7.210 7.767 1.00 97.19 194 LYS A O 1
ATOM 1617 N N . ASP A 1 195 ? -6.625 8.799 9.134 1.00 97.12 195 ASP A N 1
ATOM 1618 C CA . ASP A 1 195 ? -6.797 9.760 8.058 1.00 97.12 195 ASP A CA 1
ATOM 1619 C C . ASP A 1 195 ? -5.439 10.321 7.628 1.00 97.12 195 ASP A C 1
ATOM 1621 O O . ASP A 1 195 ? -4.608 10.734 8.442 1.00 97.12 195 ASP A O 1
ATOM 1625 N N . VAL A 1 196 ? -5.212 10.308 6.321 1.00 97.19 196 VAL A N 1
ATOM 1626 C CA . VAL A 1 196 ? -4.002 10.788 5.660 1.00 97.19 196 VAL A CA 1
ATOM 1627 C C . VAL A 1 196 ? -4.382 11.678 4.485 1.00 97.19 196 VAL A C 1
ATOM 1629 O O . VAL A 1 196 ? -5.465 11.561 3.915 1.00 97.19 196 VAL A O 1
ATOM 1632 N N . TYR A 1 197 ? -3.475 12.570 4.101 1.00 97.19 197 TYR A N 1
ATOM 1633 C CA . TYR A 1 197 ? -3.698 13.499 2.998 1.00 97.19 197 TYR A CA 1
ATOM 1634 C C . TYR A 1 197 ? -2.710 13.239 1.872 1.00 97.19 197 TYR A C 1
ATOM 1636 O O . TYR A 1 197 ? -1.502 13.145 2.096 1.00 97.19 197 TYR A O 1
ATOM 1644 N N . ILE A 1 198 ? -3.229 13.164 0.648 1.00 97.44 198 ILE A N 1
ATOM 1645 C CA . ILE A 1 198 ? -2.417 13.033 -0.562 1.00 97.44 198 ILE A CA 1
ATOM 1646 C C . ILE A 1 198 ? -2.479 14.340 -1.347 1.00 97.44 198 ILE A C 1
ATOM 1648 O O . ILE A 1 198 ? -3.549 14.773 -1.784 1.00 97.44 198 ILE A O 1
ATOM 1652 N N . PHE A 1 199 ? -1.308 14.951 -1.530 1.00 97.06 199 PHE A N 1
ATOM 1653 C CA . PHE A 1 199 ? -1.131 16.227 -2.217 1.00 97.06 199 PHE A CA 1
ATOM 1654 C C . PHE A 1 199 ? -0.565 16.005 -3.618 1.00 97.06 199 PHE A C 1
ATOM 1656 O O . PHE A 1 199 ? 0.548 15.499 -3.778 1.00 97.06 199 PHE A O 1
ATOM 1663 N N . HIS A 1 200 ? -1.309 16.432 -4.634 1.00 96.75 200 HIS A N 1
ATOM 1664 C CA . HIS A 1 200 ? -0.836 16.409 -6.011 1.00 96.75 200 HIS A CA 1
ATOM 1665 C C . HIS A 1 200 ? 0.020 17.644 -6.295 1.00 96.75 200 HIS A C 1
ATOM 1667 O O . HIS A 1 200 ? -0.500 18.760 -6.320 1.00 96.75 200 HIS A O 1
ATOM 1673 N N . LYS A 1 201 ? 1.309 17.438 -6.569 1.00 95.00 201 LYS A N 1
ATOM 1674 C CA . LYS A 1 201 ? 2.238 18.502 -6.963 1.00 95.00 201 LYS A CA 1
ATOM 1675 C C . LYS A 1 201 ? 2.640 18.364 -8.423 1.00 95.00 201 LYS A C 1
ATOM 1677 O O . LYS A 1 201 ? 2.797 17.249 -8.924 1.00 95.00 201 LYS A O 1
ATOM 1682 N N . LYS A 1 202 ? 2.825 19.492 -9.107 1.00 91.88 202 LYS A N 1
ATOM 1683 C CA . LYS A 1 202 ? 3.499 19.497 -10.410 1.00 91.88 202 LYS A CA 1
ATOM 1684 C C . LYS A 1 202 ? 5.004 19.268 -10.229 1.00 91.88 202 LYS A C 1
ATOM 1686 O O . LYS A 1 202 ? 5.538 19.421 -9.135 1.00 91.88 202 LYS A O 1
ATOM 1691 N N . LEU A 1 203 ? 5.695 18.880 -11.300 1.00 85.38 203 LEU A N 1
ATOM 1692 C CA . LEU A 1 203 ? 7.117 18.524 -11.236 1.00 85.38 203 LEU A CA 1
ATOM 1693 C C . LEU A 1 203 ? 8.003 19.695 -10.765 1.00 85.38 203 LEU A C 1
ATOM 1695 O O . LEU A 1 203 ? 8.869 19.508 -9.917 1.00 85.38 203 LEU A O 1
ATOM 1699 N N . ASP A 1 204 ? 7.733 20.900 -11.258 1.00 86.75 204 ASP A N 1
ATOM 1700 C CA . ASP A 1 204 ? 8.383 22.164 -10.889 1.00 86.75 204 ASP A CA 1
ATOM 1701 C C . ASP A 1 204 ? 8.221 22.518 -9.399 1.00 86.75 204 ASP A C 1
ATOM 1703 O O . ASP A 1 204 ? 9.153 23.011 -8.760 1.00 86.75 204 ASP A O 1
ATOM 1707 N N . GLU A 1 205 ? 7.074 22.180 -8.810 1.00 85.56 205 GLU A N 1
ATOM 1708 C CA . GLU A 1 205 ? 6.782 22.382 -7.383 1.00 85.56 205 GLU A CA 1
ATOM 1709 C C . GLU A 1 205 ? 7.516 21.371 -6.476 1.00 85.56 205 GLU A C 1
ATOM 1711 O O . GLU A 1 205 ? 7.637 21.583 -5.269 1.00 85.56 205 GLU A O 1
ATOM 1716 N N . VAL A 1 206 ? 7.975 20.238 -7.024 1.00 79.06 206 VAL A N 1
ATOM 1717 C CA . VAL A 1 206 ? 8.705 19.202 -6.271 1.00 79.06 206 VAL A CA 1
ATOM 1718 C C . VAL A 1 206 ? 10.212 19.458 -6.291 1.00 79.06 206 VAL A C 1
ATOM 1720 O O . VAL A 1 206 ? 10.872 19.228 -5.279 1.00 79.06 206 VAL A O 1
ATOM 1723 N N . SER A 1 207 ? 10.750 19.948 -7.411 1.00 65.81 207 SER A N 1
ATOM 1724 C CA . SER A 1 207 ? 12.188 20.204 -7.597 1.00 65.81 207 SER A CA 1
ATOM 1725 C C . SER A 1 207 ? 12.724 21.395 -6.794 1.00 65.81 207 SER A C 1
ATOM 1727 O O . SER A 1 207 ? 13.916 21.460 -6.524 1.00 65.81 207 SER A O 1
ATOM 1729 N N . THR A 1 208 ? 11.857 22.319 -6.384 1.00 54.31 208 THR A N 1
ATOM 1730 C CA . THR A 1 208 ? 12.211 23.526 -5.617 1.00 54.31 208 THR A CA 1
ATOM 1731 C C . THR A 1 208 ? 12.300 23.299 -4.104 1.00 54.31 208 THR A C 1
ATOM 1733 O O . THR A 1 208 ? 12.772 24.172 -3.388 1.00 54.31 208 THR A O 1
ATOM 1736 N N . THR A 1 209 ? 11.886 22.131 -3.590 1.00 49.47 209 THR A N 1
ATOM 1737 C CA . THR A 1 209 ? 11.920 21.809 -2.142 1.00 49.47 209 THR A CA 1
ATOM 1738 C C . THR A 1 209 ? 13.230 21.136 -1.690 1.00 49.47 209 THR A C 1
ATOM 1740 O O . THR A 1 209 ? 13.293 20.574 -0.602 1.00 49.47 209 THR A O 1
ATOM 1743 N N . THR A 1 210 ? 14.271 21.149 -2.523 1.00 39.16 210 THR A N 1
ATOM 1744 C CA . THR A 1 210 ? 15.636 20.726 -2.166 1.00 39.16 210 THR A CA 1
ATOM 1745 C C . THR A 1 210 ? 16.542 21.951 -2.132 1.00 39.16 210 THR A C 1
ATOM 1747 O O . THR A 1 210 ? 17.298 22.181 -3.070 1.00 39.16 210 THR A O 1
ATOM 1750 N N . HIS A 1 211 ? 16.422 22.741 -1.066 1.00 33.75 211 HIS A N 1
ATOM 1751 C CA . HIS A 1 211 ? 17.392 23.745 -0.634 1.00 33.75 211 HIS A CA 1
ATOM 1752 C C . HIS A 1 211 ? 17.441 23.746 0.889 1.00 33.75 211 HIS A C 1
ATOM 1754 O O . HIS A 1 211 ? 16.348 23.673 1.497 1.00 33.75 211 HIS A O 1
#

pLDDT: mean 90.5, std 10.07, range [33.75, 98.38]

Organism: Coptotermes formosanus (NCBI:txid36987)